Protein AF-A0A2V8NK88-F1 (afdb_monomer)

Mean predicted aligned error: 21.0 Å

pLDDT: mean 70.78, std 22.94, range [27.58, 98.75]

Secondary structure (DSSP, 8-state):
--------------------------------------TTTHHHHHHHHHHHHHHHHHHHHHHHHHHHHHHHHHHHHHHHTTS----------S-------------SEEEEE-TTS-EEEEEEE-TTS-EEEEEE-TTS-EEEEEEEETTEEEEEEE-TTS-EEEEEE--EEE-TTT-TT--EEE--TT-EEEE-TTS-EEEEE-

Solvent-accessible surface area (backbone atoms only — not comparable to full-atom values): 13061 Å² total; per-residue (Å²): 132,88,77,89,75,89,79,90,86,87,78,90,88,79,92,84,82,85,90,88,86,80,81,89,84,86,84,89,79,92,78,82,81,78,81,73,82,73,94,69,67,68,59,64,52,49,50,51,48,49,52,49,47,52,50,48,49,57,49,48,53,53,53,53,49,52,50,52,50,50,54,50,50,53,52,52,51,57,50,64,72,67,51,81,88,80,75,86,70,96,79,77,97,70,82,79,73,80,75,84,88,76,82,85,84,86,70,65,60,49,75,42,64,46,100,86,73,44,62,38,32,37,41,39,56,52,97,88,72,29,38,37,40,38,33,33,44,100,88,59,49,58,39,36,35,44,35,37,44,99,74,38,42,27,41,39,34,33,45,98,90,60,50,60,36,38,36,38,19,25,48,80,43,61,39,75,90,81,41,97,80,51,52,78,43,69,45,53,64,71,11,42,39,35,31,44,96,89,58,49,78,69,48,74,50,105

Structure (mmCIF, N/CA/C/O backbone):
data_AF-A0A2V8NK88-F1
#
_entry.id   AF-A0A2V8NK88-F1
#
loop_
_atom_site.group_PDB
_atom_site.id
_atom_site.type_symbol
_atom_site.label_atom_id
_atom_site.label_alt_id
_atom_site.label_comp_id
_atom_site.label_asym_id
_atom_site.label_entity_id
_atom_site.label_seq_id
_atom_site.pdbx_PDB_ins_code
_atom_site.Cartn_x
_atom_site.Cartn_y
_atom_site.Cartn_z
_atom_site.occupancy
_atom_site.B_iso_or_equiv
_atom_site.auth_seq_id
_atom_site.auth_comp_id
_atom_site.auth_asym_id
_atom_site.auth_atom_id
_atom_site.pdbx_PDB_model_num
ATOM 1 N N . MET A 1 1 ? -7.159 -49.875 102.894 1.00 39.28 1 MET A N 1
ATOM 2 C CA . MET A 1 1 ? -6.523 -48.666 103.459 1.00 39.28 1 MET A CA 1
ATOM 3 C C . MET A 1 1 ? -7.502 -47.532 103.230 1.00 39.28 1 MET A C 1
ATOM 5 O O . MET A 1 1 ? -7.999 -47.417 102.122 1.00 39.28 1 MET A O 1
ATOM 9 N N . LEU A 1 2 ? -8.087 -46.992 104.297 1.00 34.84 2 LEU A N 1
ATOM 10 C CA . LEU A 1 2 ? -7.490 -45.957 105.155 1.00 34.84 2 LEU A CA 1
ATOM 11 C C . LEU A 1 2 ? -7.338 -44.645 104.378 1.00 34.84 2 LEU A C 1
ATOM 13 O O . LEU A 1 2 ? -6.673 -44.652 103.353 1.00 34.84 2 LEU A O 1
ATOM 17 N N . PHE A 1 3 ? -7.802 -43.485 104.824 1.00 27.58 3 PHE A N 1
ATOM 18 C CA . PHE A 1 3 ? -8.657 -42.990 105.923 1.00 27.58 3 PHE A CA 1
ATOM 19 C C . PHE A 1 3 ? -8.349 -41.464 105.934 1.00 27.58 3 PHE A C 1
ATOM 21 O O . PHE A 1 3 ? -7.395 -41.047 105.279 1.00 27.58 3 PHE A O 1
ATOM 28 N N . HIS A 1 4 ? -9.038 -40.675 106.767 1.00 32.94 4 HIS A N 1
ATOM 29 C CA . HIS A 1 4 ? -8.641 -39.302 107.156 1.00 32.94 4 HIS A CA 1
ATOM 30 C C . HIS A 1 4 ? -8.702 -38.207 106.063 1.00 32.94 4 HIS A C 1
ATOM 32 O O . HIS A 1 4 ? -8.427 -38.437 104.895 1.00 32.94 4 HIS A O 1
ATOM 38 N N . SER A 1 5 ? -9.009 -36.949 106.388 1.00 31.44 5 SER A N 1
ATOM 39 C CA . SER A 1 5 ? -9.730 -36.386 107.545 1.00 31.44 5 SER A CA 1
ATOM 40 C C . SER A 1 5 ? -10.082 -34.928 107.223 1.00 31.44 5 SER A C 1
ATOM 42 O O . SER A 1 5 ? -9.298 -34.254 106.567 1.00 31.44 5 SER A O 1
ATOM 44 N N . PHE A 1 6 ? -11.228 -34.453 107.723 1.00 31.98 6 PHE A N 1
ATOM 45 C CA . PHE A 1 6 ? -11.354 -33.312 108.654 1.00 31.98 6 PHE A CA 1
ATOM 46 C C . PHE A 1 6 ? -10.211 -32.251 108.682 1.00 31.98 6 PHE A C 1
ATOM 48 O O . PHE A 1 6 ? -9.040 -32.600 108.756 1.00 31.98 6 PHE A O 1
ATOM 55 N N . SER A 1 7 ? -10.465 -30.939 108.825 1.00 37.72 7 SER A N 1
ATOM 56 C CA . SER A 1 7 ? -11.510 -30.350 109.683 1.00 37.72 7 SER A CA 1
ATOM 57 C C . SER A 1 7 ? -11.566 -28.806 109.646 1.00 37.72 7 SER A C 1
ATOM 59 O O . SER A 1 7 ? -10.522 -28.198 109.454 1.00 37.72 7 SER A O 1
ATOM 61 N N . ASN A 1 8 ? -12.719 -28.238 110.063 1.00 33.66 8 ASN A N 1
ATOM 62 C CA . ASN A 1 8 ? -12.893 -27.037 110.934 1.00 33.66 8 ASN A CA 1
ATOM 63 C C . ASN A 1 8 ? -12.333 -25.655 110.476 1.00 33.66 8 ASN A C 1
ATOM 65 O O . ASN A 1 8 ? -11.495 -25.586 109.593 1.00 33.66 8 ASN A O 1
ATOM 69 N N . PHE A 1 9 ? -12.713 -24.476 111.012 1.00 32.78 9 PHE A N 1
ATOM 70 C CA . PHE A 1 9 ? -13.733 -23.982 111.983 1.00 32.78 9 PHE A CA 1
ATOM 71 C C . PHE A 1 9 ? -13.977 -22.470 111.683 1.00 32.78 9 PHE A C 1
ATOM 73 O O . PHE A 1 9 ? -13.236 -21.910 110.882 1.00 32.78 9 PHE A O 1
ATOM 80 N N . ALA A 1 10 ? -14.913 -21.697 112.255 1.00 33.31 10 ALA A N 1
ATOM 81 C CA . ALA A 1 10 ? -15.998 -21.871 113.247 1.00 33.31 10 ALA A CA 1
ATOM 82 C C . ALA A 1 10 ? -17.230 -21.055 112.726 1.00 33.31 10 ALA A C 1
ATOM 84 O O . ALA A 1 10 ? -17.306 -20.858 111.517 1.00 33.31 10 ALA A O 1
ATOM 85 N N . ALA A 1 11 ? -18.234 -20.531 113.447 1.00 32.09 11 ALA A N 1
ATOM 86 C CA . ALA A 1 11 ? -18.691 -20.483 114.851 1.00 32.09 11 ALA A CA 1
ATOM 87 C C . ALA A 1 11 ? -20.254 -20.479 114.796 1.00 32.09 11 ALA A C 1
ATOM 89 O O . ALA A 1 11 ? -20.803 -19.966 113.825 1.00 32.09 11 ALA A O 1
ATOM 90 N N . VAL A 1 12 ? -21.044 -21.154 115.653 1.00 33.78 12 VAL A N 1
ATOM 91 C CA . VAL A 1 12 ? -21.283 -20.908 117.103 1.00 33.78 12 VAL A CA 1
ATOM 92 C C . VAL A 1 12 ? -21.798 -19.465 117.311 1.00 33.78 12 VAL A C 1
ATOM 94 O O . VAL A 1 12 ? -21.110 -18.538 116.908 1.00 33.78 12 VAL A O 1
ATOM 97 N N . SER A 1 13 ? -22.983 -19.149 117.860 1.00 36.03 13 SER A N 1
ATOM 98 C CA . SER A 1 13 ? -23.872 -19.788 118.866 1.00 36.03 13 SER A CA 1
ATOM 99 C C . SER A 1 13 ? -25.332 -19.242 118.714 1.00 36.03 13 SER A C 1
ATOM 101 O O . SER A 1 13 ? -25.500 -18.305 117.940 1.00 36.03 13 SER A O 1
ATOM 103 N N . GLN A 1 14 ? -26.434 -19.663 119.372 1.00 37.16 14 GLN A N 1
ATOM 104 C CA . GLN A 1 14 ? -26.766 -20.728 120.353 1.00 37.16 14 GLN A CA 1
ATOM 105 C C . GLN A 1 14 ? -28.322 -20.931 120.430 1.00 37.16 14 GLN A C 1
ATOM 107 O O . GLN A 1 14 ? -29.052 -20.069 119.961 1.00 37.16 14 GLN A O 1
ATOM 112 N N . GLU A 1 15 ? -28.793 -22.055 121.006 1.00 35.84 15 GLU A N 1
ATOM 113 C CA . GLU A 1 15 ? -29.835 -22.240 122.073 1.00 35.84 15 GLU A CA 1
ATOM 114 C C . GLU A 1 15 ? -31.083 -21.328 122.270 1.00 35.84 15 GLU A C 1
ATOM 116 O O . GLU A 1 15 ? -31.084 -20.168 121.895 1.00 35.84 15 GLU A O 1
ATOM 121 N N . HIS A 1 16 ? -32.181 -21.710 122.962 1.00 32.41 16 HIS A N 1
ATOM 122 C CA . HIS A 1 16 ? -32.743 -22.955 123.563 1.00 32.41 16 HIS A CA 1
ATOM 123 C C . HIS A 1 16 ? -34.274 -22.671 123.685 1.00 32.41 16 HIS A C 1
ATOM 125 O O . HIS A 1 16 ? -34.637 -21.605 124.166 1.00 32.41 16 HIS A O 1
ATOM 131 N N . GLY A 1 17 ? -35.228 -23.479 123.205 1.00 28.47 17 GLY A N 1
ATOM 132 C CA . GLY A 1 17 ? -35.769 -24.650 123.912 1.00 28.47 17 GLY A CA 1
ATOM 133 C C . GLY A 1 17 ? -37.288 -24.527 124.204 1.00 28.47 17 GLY A C 1
ATOM 134 O O . GLY A 1 17 ? -37.874 -23.474 123.988 1.00 28.47 17 GLY A O 1
ATOM 135 N N . ILE A 1 18 ? -37.894 -25.603 124.736 1.00 32.88 18 ILE A N 1
ATOM 136 C CA . ILE A 1 18 ? -39.293 -25.722 125.240 1.00 32.88 18 ILE A CA 1
ATOM 137 C C . ILE A 1 18 ? -40.400 -25.608 124.154 1.00 32.88 18 ILE A C 1
ATOM 139 O O . ILE A 1 18 ? -40.834 -24.524 123.795 1.00 32.88 18 ILE A O 1
ATOM 143 N N . ASN A 1 19 ? -40.861 -26.684 123.502 1.00 31.25 19 ASN A N 1
ATOM 144 C CA . ASN A 1 19 ? -41.693 -27.800 124.005 1.00 31.25 19 ASN A CA 1
ATOM 145 C C . ASN A 1 19 ? -43.065 -27.394 124.597 1.00 31.25 19 ASN A C 1
ATOM 147 O O . ASN A 1 19 ? -43.125 -26.990 125.758 1.00 31.25 19 ASN A O 1
ATOM 151 N N . LYS A 1 20 ? -44.159 -27.655 123.857 1.00 37.28 20 LYS A N 1
ATOM 152 C CA . LYS A 1 20 ? -45.280 -28.525 124.297 1.00 37.28 20 LYS A CA 1
ATOM 153 C C . LYS A 1 20 ? -46.342 -28.695 123.207 1.00 37.28 20 LYS A C 1
ATOM 155 O O . LYS A 1 20 ? -47.052 -27.760 122.863 1.00 37.28 20 LYS A O 1
ATOM 160 N N . ASN A 1 21 ? -46.472 -29.927 122.724 1.00 33.22 21 ASN A N 1
ATOM 161 C CA . ASN A 1 21 ? -47.568 -30.390 121.877 1.00 33.22 21 ASN A CA 1
ATOM 162 C C . ASN A 1 21 ? -48.448 -31.352 122.700 1.00 33.22 21 ASN A C 1
ATOM 164 O O . ASN A 1 21 ? -47.884 -32.223 123.369 1.00 33.22 21 ASN A O 1
ATOM 168 N N . PRO A 1 22 ? -49.785 -31.240 122.657 1.00 47.31 22 PRO A N 1
ATOM 169 C CA . PRO A 1 22 ? -50.666 -32.341 123.019 1.00 47.31 22 PRO A CA 1
ATOM 170 C C . PRO A 1 22 ? -51.588 -32.755 121.856 1.00 47.31 22 PRO A C 1
ATOM 172 O O . PRO A 1 22 ? -52.463 -32.003 121.443 1.00 47.31 22 PRO A O 1
ATOM 175 N N . ASN A 1 23 ? -51.381 -33.989 121.386 1.00 33.78 23 ASN A N 1
ATOM 176 C CA . ASN A 1 23 ? -52.362 -34.981 120.910 1.00 33.78 23 ASN A CA 1
ATOM 177 C C . ASN A 1 23 ? -53.729 -34.465 120.392 1.00 33.78 23 ASN A C 1
ATOM 179 O O . ASN A 1 23 ? -54.552 -33.981 121.160 1.00 33.78 23 ASN A O 1
ATOM 183 N N . ILE A 1 24 ? -53.995 -34.569 119.082 1.00 36.06 24 ILE A N 1
ATOM 184 C CA . ILE A 1 24 ? -54.658 -35.730 118.429 1.00 36.06 24 ILE A CA 1
ATOM 185 C C . ILE A 1 24 ? -56.117 -35.931 118.879 1.00 36.06 24 ILE A C 1
ATOM 187 O O . ILE A 1 24 ? -56.323 -36.445 119.976 1.00 36.06 24 ILE A O 1
ATOM 191 N N . LEU A 1 25 ? -57.089 -35.706 117.969 1.00 29.66 25 LEU A N 1
ATOM 192 C CA . LEU A 1 25 ? -58.161 -36.684 117.688 1.00 29.66 25 LEU A CA 1
ATOM 193 C C . LEU A 1 25 ? -58.938 -36.447 116.356 1.00 29.66 25 LEU A C 1
ATOM 195 O O . LEU A 1 25 ? -59.488 -35.374 116.152 1.00 29.66 25 LEU A O 1
ATOM 199 N N . LEU A 1 26 ? -59.018 -37.511 115.538 1.00 35.44 26 LEU A N 1
ATOM 200 C CA . LEU A 1 26 ? -59.989 -37.882 114.472 1.00 35.44 26 LEU A CA 1
ATOM 201 C C . LEU A 1 26 ? -60.215 -37.044 113.167 1.00 35.44 26 LEU A C 1
ATOM 203 O O . LEU A 1 26 ? -60.834 -35.988 113.159 1.00 35.44 26 LEU A O 1
ATOM 207 N N . ASP A 1 27 ? -59.814 -37.677 112.051 1.00 30.92 27 ASP A N 1
ATOM 208 C CA . ASP A 1 27 ? -60.565 -38.017 110.814 1.00 30.92 27 ASP A CA 1
ATOM 209 C C . ASP A 1 27 ? -61.173 -36.968 109.835 1.00 30.92 27 ASP A C 1
ATOM 211 O O . ASP A 1 27 ? -62.298 -36.519 110.001 1.00 30.92 27 ASP A O 1
ATOM 215 N N . ALA A 1 28 ? -60.454 -36.779 108.707 1.00 35.34 28 ALA A N 1
ATOM 216 C CA . ALA A 1 28 ? -60.869 -36.829 107.274 1.00 35.34 28 ALA A CA 1
ATOM 217 C C . ALA A 1 28 ? -62.088 -36.030 106.700 1.00 35.34 28 ALA A C 1
ATOM 219 O O . ALA A 1 28 ? -63.075 -35.800 107.387 1.00 35.34 28 ALA A O 1
ATOM 220 N N . PRO A 1 29 ? -62.148 -35.754 105.368 1.00 45.50 29 PRO A N 1
ATOM 221 C CA . PRO A 1 29 ? -61.089 -35.605 104.360 1.00 45.50 29 PRO A CA 1
ATOM 222 C C . PRO A 1 29 ? -61.106 -34.228 103.637 1.00 45.50 29 PRO A C 1
ATOM 224 O O . PRO A 1 29 ? -62.030 -33.431 103.750 1.00 45.50 29 PRO A O 1
ATOM 227 N N . THR A 1 30 ? -60.064 -33.995 102.835 1.00 46.28 30 THR A N 1
ATOM 228 C CA . THR A 1 30 ? -59.846 -32.936 101.827 1.00 46.28 30 THR A CA 1
ATOM 229 C C . THR A 1 30 ? -61.039 -32.056 101.406 1.00 46.28 30 THR A C 1
ATOM 231 O O . THR A 1 30 ? -61.888 -32.477 100.621 1.00 46.28 30 THR A O 1
ATOM 234 N N . ALA A 1 31 ? -60.965 -30.764 101.740 1.00 34.62 31 ALA A N 1
ATOM 235 C CA . ALA A 1 31 ? -61.649 -29.688 101.021 1.00 34.62 31 ALA A CA 1
ATOM 236 C C . ALA A 1 31 ? -60.608 -28.685 100.493 1.00 34.62 31 ALA A C 1
ATOM 238 O O . ALA A 1 31 ? -60.157 -27.799 101.218 1.00 34.62 31 ALA A O 1
ATOM 239 N N . ILE A 1 32 ? -60.207 -28.826 99.225 1.00 43.22 32 ILE A N 1
ATOM 240 C CA . ILE A 1 32 ? -59.440 -27.779 98.536 1.00 43.22 32 ILE A CA 1
ATOM 241 C C . ILE A 1 32 ? -60.411 -26.626 98.284 1.00 43.22 32 ILE A C 1
ATOM 243 O O . ILE A 1 32 ? -61.323 -26.761 97.467 1.00 43.22 32 ILE A O 1
ATOM 247 N N . GLN A 1 33 ? -60.228 -25.496 98.972 1.00 35.69 33 GLN A N 1
ATOM 248 C CA . GLN A 1 33 ? -60.934 -24.275 98.600 1.00 35.69 33 GLN A CA 1
ATOM 249 C C . GLN A 1 33 ? -60.400 -23.796 97.250 1.00 35.69 33 GLN A C 1
ATOM 251 O O . GLN A 1 33 ? -59.314 -23.229 97.149 1.00 35.69 33 GLN A O 1
ATOM 256 N N . VAL A 1 34 ? -61.182 -24.047 96.201 1.00 41.44 34 VAL A N 1
ATOM 257 C CA . VAL A 1 34 ? -61.021 -23.370 94.918 1.00 41.44 34 VAL A CA 1
ATOM 258 C C . VAL A 1 34 ? -61.502 -21.940 95.120 1.00 41.44 34 VAL A C 1
ATOM 260 O O . VAL A 1 34 ? -62.697 -21.657 95.041 1.00 41.44 34 VAL A O 1
ATOM 263 N N . GLU A 1 35 ? -60.571 -21.037 95.405 1.00 42.66 35 GLU A N 1
ATOM 264 C CA . GLU A 1 35 ? -60.845 -19.610 95.330 1.00 42.66 35 GLU A CA 1
ATOM 265 C C . GLU A 1 35 ? -61.086 -19.263 93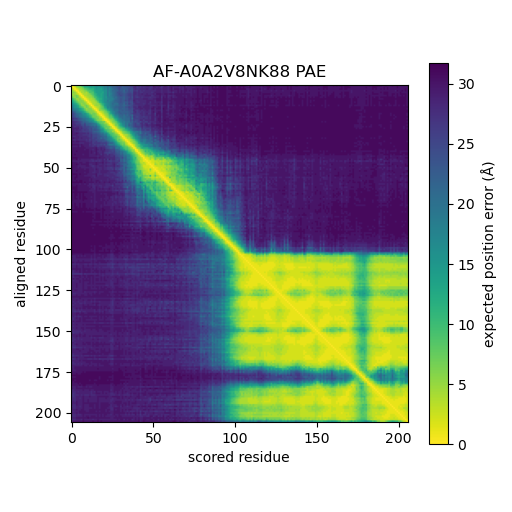.854 1.00 42.66 35 GLU A C 1
ATOM 267 O O . GLU A 1 35 ? -60.185 -19.345 93.020 1.00 42.66 35 GLU A O 1
ATOM 272 N N . ILE A 1 36 ? -62.343 -18.973 93.509 1.00 46.31 36 ILE A N 1
ATOM 273 C CA . ILE A 1 36 ? -62.746 -18.572 92.158 1.00 46.31 36 ILE A CA 1
ATOM 274 C C . ILE A 1 36 ? -62.595 -17.046 92.076 1.00 46.31 36 ILE A C 1
ATOM 276 O O . ILE A 1 36 ? -63.487 -16.340 92.563 1.00 46.31 36 ILE A O 1
ATOM 280 N N . PRO A 1 37 ? -61.524 -16.500 91.460 1.00 44.72 37 PRO A N 1
ATOM 281 C CA . PRO A 1 37 ? -61.438 -15.067 91.220 1.00 44.72 37 PRO A CA 1
ATOM 282 C C . PRO A 1 37 ? -62.596 -14.634 90.320 1.00 44.72 37 PRO A C 1
ATOM 284 O O . PRO A 1 37 ? -62.868 -15.222 89.266 1.00 44.72 37 PRO A O 1
ATOM 287 N N . GLN A 1 38 ? -63.323 -13.615 90.774 1.00 46.94 38 GLN A N 1
ATOM 288 C CA . GLN A 1 38 ? -64.574 -13.205 90.157 1.00 46.94 38 GLN A CA 1
ATOM 289 C C . GLN A 1 38 ? -64.356 -12.610 88.761 1.00 46.94 38 GLN A C 1
ATOM 291 O O . GLN A 1 38 ? -63.620 -11.651 88.548 1.00 46.94 38 GLN A O 1
ATOM 296 N N . ARG A 1 39 ? -65.092 -13.194 87.819 1.00 52.41 39 ARG A N 1
ATOM 297 C CA . ARG A 1 39 ? -65.475 -12.704 86.490 1.00 52.41 39 ARG A CA 1
ATOM 298 C C . ARG A 1 39 ? -65.585 -11.164 86.402 1.00 52.41 39 ARG A C 1
ATOM 300 O O . ARG A 1 39 ? -66.668 -10.619 86.588 1.00 52.41 39 ARG A O 1
ATOM 307 N N . GLY A 1 40 ? -64.494 -10.483 86.039 1.00 51.28 40 GLY A N 1
ATOM 308 C CA . GLY A 1 40 ? -64.489 -9.023 85.832 1.00 51.28 40 GLY A CA 1
ATOM 309 C C . GLY A 1 40 ? -63.291 -8.455 85.056 1.00 51.28 40 GLY A C 1
ATOM 310 O O . GLY A 1 40 ? -63.452 -7.511 84.292 1.00 51.28 40 GLY A O 1
ATOM 311 N N . GLU A 1 41 ? -62.107 -9.057 85.175 1.00 52.50 41 GLU A N 1
ATOM 312 C CA . GLU A 1 41 ? -60.844 -8.428 84.740 1.00 52.50 41 GLU A CA 1
ATOM 313 C C . GLU A 1 41 ? -60.489 -8.608 83.246 1.00 52.50 41 GLU A C 1
ATOM 315 O O . GLU A 1 41 ? -59.689 -7.863 82.689 1.00 52.50 41 GLU A O 1
ATOM 320 N N . LYS A 1 42 ? -61.109 -9.569 82.545 1.00 51.81 42 LYS A N 1
ATOM 321 C CA . LYS A 1 42 ? -60.748 -9.878 81.145 1.00 51.81 42 LYS A CA 1
ATOM 322 C C . LYS A 1 42 ? -61.178 -8.829 80.115 1.00 51.81 42 LYS A C 1
ATOM 324 O O . LYS A 1 42 ? -60.626 -8.836 79.021 1.00 51.81 42 LYS A O 1
ATOM 329 N N . MET A 1 43 ? -62.155 -7.971 80.415 1.00 43.09 43 MET A N 1
ATOM 330 C CA . MET A 1 43 ? -62.674 -7.003 79.436 1.00 43.09 43 MET A CA 1
ATOM 331 C C . MET A 1 43 ? -61.700 -5.833 79.243 1.00 43.09 43 MET A C 1
ATOM 333 O O . MET A 1 43 ? -61.323 -5.514 78.119 1.00 43.09 43 MET A O 1
ATOM 337 N N . THR A 1 44 ? -61.224 -5.257 80.348 1.00 63.75 44 THR A N 1
ATOM 338 C CA . THR A 1 44 ? -60.275 -4.136 80.356 1.00 63.75 44 THR A CA 1
ATOM 339 C C . THR A 1 44 ? -58.895 -4.542 79.849 1.00 63.75 44 THR A C 1
ATOM 341 O O . THR A 1 44 ? -58.254 -3.755 79.156 1.00 63.75 44 THR A O 1
ATOM 344 N N . ASP A 1 45 ? -58.443 -5.768 80.132 1.00 68.25 45 ASP A N 1
ATOM 345 C CA . ASP A 1 45 ? -57.165 -6.255 79.608 1.00 68.25 45 ASP A CA 1
ATOM 346 C C . ASP A 1 45 ? -57.253 -6.631 78.116 1.00 68.25 45 ASP A C 1
ATOM 348 O O . ASP A 1 45 ? -56.335 -6.318 77.364 1.00 68.25 45 ASP A O 1
ATOM 352 N N . LEU A 1 46 ? -58.381 -7.170 77.619 1.00 66.00 46 LEU A N 1
ATOM 353 C CA . LEU A 1 46 ? -58.576 -7.317 76.165 1.00 66.00 46 LEU A CA 1
ATOM 354 C C . LEU A 1 46 ? -58.672 -5.969 75.444 1.00 66.00 46 LEU A C 1
ATOM 356 O O . LEU A 1 46 ? -58.163 -5.862 74.332 1.00 66.00 46 LEU A O 1
ATOM 360 N N . GLU A 1 47 ? -59.292 -4.948 76.037 1.00 71.25 47 GLU A N 1
ATOM 361 C CA . GLU A 1 47 ? -59.314 -3.591 75.473 1.00 71.25 47 GLU A CA 1
ATOM 362 C C . GLU A 1 47 ? -57.929 -2.927 75.522 1.00 71.25 47 GLU A C 1
ATOM 364 O O . GLU A 1 47 ? -57.505 -2.291 74.560 1.00 71.25 47 GLU A O 1
ATOM 369 N N . SER A 1 48 ? -57.168 -3.126 76.600 1.00 66.56 48 SER A N 1
ATOM 370 C CA . SER A 1 48 ? -55.760 -2.721 76.701 1.00 66.56 48 SER A CA 1
ATOM 371 C C . SER A 1 48 ? -54.906 -3.401 75.624 1.00 66.56 48 SER A C 1
ATOM 373 O O . SER A 1 48 ? -54.144 -2.738 74.917 1.00 66.56 48 SER A O 1
ATOM 375 N N . LEU A 1 49 ? -55.072 -4.713 75.435 1.00 70.75 49 LEU A N 1
ATOM 376 C CA . LEU A 1 49 ? -54.363 -5.498 74.427 1.00 70.75 49 LEU A CA 1
ATOM 377 C C . LEU A 1 49 ? -54.814 -5.167 73.001 1.00 70.75 49 LEU A C 1
ATOM 379 O O . LEU A 1 49 ? -53.960 -5.090 72.124 1.00 70.75 49 LEU A O 1
ATOM 383 N N . SER A 1 50 ? -56.101 -4.916 72.745 1.00 69.56 50 SER A N 1
ATOM 384 C CA . SER A 1 50 ? -56.594 -4.535 71.414 1.00 69.56 50 SER A CA 1
ATOM 385 C C . SER A 1 50 ? -56.145 -3.126 71.032 1.00 69.56 50 SER A C 1
ATOM 387 O O . SER A 1 50 ? -55.683 -2.924 69.910 1.00 69.56 50 SER A O 1
ATOM 389 N N . ASN A 1 51 ? -56.151 -2.181 71.976 1.00 72.38 51 ASN A N 1
ATOM 390 C CA . ASN A 1 51 ? -55.605 -0.843 71.769 1.00 72.38 51 ASN A CA 1
ATOM 391 C C . ASN A 1 51 ? -54.082 -0.888 71.567 1.00 72.38 51 ASN A C 1
ATOM 393 O O . ASN A 1 51 ? -53.574 -0.264 70.636 1.00 72.38 51 ASN A O 1
ATOM 397 N N . ARG A 1 52 ? -53.344 -1.694 72.347 1.00 71.94 52 ARG A N 1
ATOM 398 C CA . ARG A 1 52 ? -51.902 -1.923 72.132 1.00 71.94 52 ARG A CA 1
ATOM 399 C C . ARG A 1 52 ? -51.610 -2.613 70.801 1.00 71.94 52 ARG A C 1
ATOM 401 O O . ARG A 1 52 ? -50.649 -2.235 70.141 1.00 71.94 52 ARG A O 1
ATOM 408 N N . LEU A 1 53 ? -52.423 -3.579 70.371 1.00 65.56 53 LEU A N 1
ATOM 409 C CA . LEU A 1 53 ? -52.296 -4.215 69.057 1.00 65.56 53 LEU A CA 1
ATOM 410 C C . LEU A 1 53 ? -52.583 -3.219 67.930 1.00 65.56 53 LEU A C 1
ATOM 412 O O . LEU A 1 53 ? -51.800 -3.155 66.989 1.00 65.56 53 LEU A O 1
ATOM 416 N N . ALA A 1 54 ? -53.617 -2.383 68.053 1.00 72.00 54 ALA A 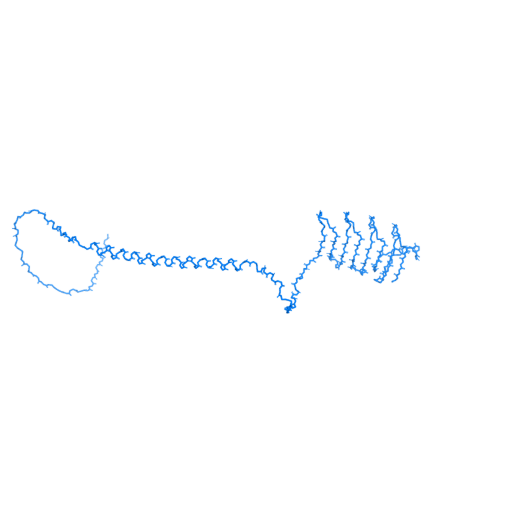N 1
ATOM 417 C CA . ALA A 1 54 ? -53.916 -1.324 67.093 1.00 72.00 54 ALA A CA 1
ATOM 418 C C . ALA A 1 54 ? -52.801 -0.260 67.033 1.00 72.00 54 ALA A C 1
ATOM 420 O O . ALA A 1 54 ? -52.436 0.199 65.949 1.00 72.00 54 ALA A O 1
ATOM 421 N N . GLU A 1 55 ? -52.196 0.109 68.168 1.00 69.62 55 GLU A N 1
ATOM 422 C CA . GLU A 1 55 ? -51.017 0.983 68.197 1.00 69.62 55 GLU A CA 1
ATOM 423 C C . GLU A 1 55 ? -49.776 0.319 67.585 1.00 69.62 55 GLU A C 1
ATOM 425 O O . GLU A 1 55 ? -49.059 0.960 66.807 1.00 69.62 55 GLU A O 1
ATOM 430 N N . ILE A 1 56 ? -49.532 -0.963 67.881 1.00 66.75 56 ILE A N 1
ATOM 431 C CA . ILE A 1 56 ? -48.435 -1.749 67.304 1.00 66.75 56 ILE A CA 1
ATOM 432 C C . ILE A 1 56 ? -48.623 -1.891 65.794 1.00 66.75 56 ILE A C 1
ATOM 434 O O . ILE A 1 56 ? -47.673 -1.642 65.060 1.00 66.75 56 ILE A O 1
ATOM 438 N N . GLU A 1 57 ? -49.823 -2.201 65.304 1.00 65.38 57 GLU A N 1
ATOM 439 C CA . GLU A 1 57 ? -50.136 -2.301 63.876 1.00 65.38 57 GLU A CA 1
ATOM 440 C C . GLU A 1 57 ? -49.957 -0.946 63.175 1.00 65.38 57 GLU A C 1
ATOM 442 O O . GLU A 1 57 ? -49.322 -0.857 62.121 1.00 65.38 57 GLU A O 1
ATOM 447 N N . LYS A 1 58 ? -50.410 0.149 63.798 1.00 65.12 58 LYS A N 1
ATOM 448 C CA . LYS A 1 58 ? -50.245 1.518 63.284 1.00 65.12 58 LYS A CA 1
ATOM 449 C C . LYS A 1 58 ? -48.773 1.958 63.261 1.00 65.12 58 LYS A C 1
ATOM 451 O O . LYS A 1 58 ? -48.357 2.624 62.307 1.00 65.12 58 LYS A O 1
ATOM 456 N N . ARG A 1 59 ? -47.955 1.549 64.244 1.00 67.44 59 ARG A N 1
ATOM 457 C CA . ARG A 1 59 ? -46.483 1.699 64.216 1.00 67.44 59 ARG A CA 1
ATOM 458 C C . ARG A 1 59 ? -45.845 0.819 63.143 1.00 67.44 59 ARG A C 1
ATOM 460 O O . ARG A 1 59 ? -45.034 1.319 62.369 1.00 67.44 59 ARG A O 1
ATOM 467 N N . GLN A 1 60 ? -46.224 -0.454 63.069 1.00 61.00 60 GLN A N 1
ATOM 468 C CA . GLN A 1 60 ? -45.647 -1.451 62.168 1.00 61.00 60 GLN A CA 1
ATOM 469 C C . GLN A 1 60 ? -45.953 -1.124 60.704 1.00 61.00 60 GLN A C 1
ATOM 471 O O . GLN A 1 60 ? -45.080 -1.272 59.853 1.00 61.00 60 GLN A O 1
ATOM 476 N N . ARG A 1 61 ? -47.147 -0.602 60.399 1.00 65.75 61 ARG A N 1
ATOM 477 C CA . ARG A 1 61 ? -47.480 -0.085 59.067 1.00 65.75 61 ARG A CA 1
ATOM 478 C C . ARG A 1 61 ? -46.591 1.102 58.708 1.00 65.75 61 ARG A C 1
ATOM 480 O O . ARG A 1 61 ? -46.068 1.122 57.603 1.00 65.75 61 ARG A O 1
ATOM 487 N N . ARG A 1 62 ? -46.355 2.048 59.628 1.00 63.03 62 ARG A N 1
ATOM 488 C CA . ARG A 1 62 ? -45.463 3.203 59.395 1.00 63.03 62 ARG A CA 1
ATOM 489 C C . ARG A 1 62 ? -44.000 2.794 59.188 1.00 63.03 62 ARG A C 1
ATOM 491 O O . ARG A 1 62 ? -43.382 3.279 58.246 1.00 63.03 62 ARG A O 1
ATOM 498 N N . THR A 1 63 ? -43.454 1.890 60.004 1.00 63.03 63 THR A N 1
ATOM 499 C CA . THR A 1 63 ? -42.058 1.434 59.856 1.00 63.03 63 THR A CA 1
ATOM 500 C C . THR A 1 63 ? -41.860 0.538 58.634 1.00 63.03 63 THR A C 1
ATOM 502 O O . THR A 1 63 ? -40.877 0.720 57.920 1.00 63.03 63 THR A O 1
ATOM 505 N N . ARG A 1 64 ? -42.809 -0.359 58.319 1.00 59.38 64 ARG A N 1
ATOM 506 C CA . ARG A 1 64 ? -42.792 -1.134 57.064 1.00 59.38 64 ARG A CA 1
ATOM 507 C C . ARG A 1 64 ? -42.901 -0.234 55.833 1.00 59.38 64 ARG A C 1
ATOM 509 O O . ARG A 1 64 ? -42.183 -0.475 54.871 1.00 59.38 64 ARG A O 1
ATOM 516 N N . LEU A 1 65 ? -43.737 0.812 55.863 1.00 59.97 65 LEU A N 1
ATOM 517 C CA . LEU A 1 65 ? -43.835 1.766 54.751 1.00 59.97 65 LEU A CA 1
ATOM 518 C C . LEU A 1 65 ? -42.527 2.552 54.572 1.00 59.97 65 LEU A C 1
ATOM 520 O O . LEU A 1 65 ? -42.049 2.676 53.452 1.00 59.97 65 LEU A O 1
ATOM 524 N N . ALA A 1 66 ? -41.923 3.033 55.664 1.00 70.75 66 ALA A N 1
ATOM 525 C CA . ALA A 1 66 ? -40.653 3.759 55.619 1.00 70.75 66 ALA A CA 1
ATOM 526 C C . ALA A 1 66 ? -39.498 2.887 55.091 1.00 70.75 66 ALA A C 1
ATOM 528 O O . ALA A 1 66 ? -38.728 3.346 54.252 1.00 70.75 66 ALA A O 1
ATOM 529 N N . LEU A 1 67 ? -39.418 1.619 55.514 1.00 72.06 67 LEU A N 1
ATOM 530 C CA . LEU A 1 67 ? -38.455 0.651 54.976 1.00 72.06 67 LEU A CA 1
ATOM 531 C C . LEU A 1 67 ? -38.710 0.346 53.494 1.00 72.06 67 LEU A C 1
ATOM 533 O O . LEU A 1 67 ? -37.769 0.360 52.710 1.00 72.06 67 LEU A O 1
ATOM 537 N N . ALA A 1 68 ? -39.965 0.133 53.086 1.00 69.12 68 ALA A N 1
ATOM 538 C CA . ALA A 1 68 ? -40.308 -0.112 51.685 1.00 69.12 68 ALA A CA 1
ATOM 539 C C . ALA A 1 68 ? -39.971 1.089 50.782 1.00 69.12 68 ALA A C 1
ATOM 541 O O . ALA A 1 68 ? -39.399 0.903 49.711 1.00 69.12 68 ALA A O 1
ATOM 542 N N . ILE A 1 69 ? -40.263 2.316 51.232 1.00 71.12 69 ILE A N 1
ATOM 543 C CA . ILE A 1 69 ? -39.904 3.559 50.532 1.00 71.12 69 ILE A CA 1
ATOM 544 C C . ILE A 1 69 ? -38.380 3.734 50.486 1.00 71.12 69 ILE A C 1
ATOM 546 O O . ILE A 1 69 ? -37.851 4.092 49.438 1.00 71.12 69 ILE A O 1
ATOM 550 N N . GLY A 1 70 ? -37.664 3.433 51.575 1.00 71.56 70 GLY A N 1
ATOM 551 C CA . GLY A 1 70 ? -36.199 3.458 51.614 1.00 71.56 70 GLY A CA 1
ATOM 552 C C . GLY A 1 70 ? -35.570 2.482 50.616 1.00 71.56 70 GLY A C 1
ATOM 553 O O . GLY A 1 70 ? -34.730 2.883 49.813 1.00 71.56 70 GLY A O 1
ATOM 554 N N . CYS A 1 71 ? -36.029 1.228 50.592 1.00 69.81 71 CYS A N 1
ATOM 555 C CA . CYS A 1 71 ? -35.585 0.235 49.613 1.00 69.81 71 CYS A CA 1
ATOM 556 C C . CYS A 1 71 ? -35.908 0.664 48.172 1.00 69.81 71 CYS A C 1
ATOM 558 O O . CYS A 1 71 ? -35.030 0.590 47.314 1.00 69.81 71 CYS A O 1
ATOM 560 N N . LEU A 1 72 ? -37.120 1.176 47.914 1.00 66.38 72 LEU A N 1
ATOM 561 C CA . LEU A 1 72 ? -37.511 1.698 46.599 1.00 66.38 72 LEU A CA 1
ATOM 562 C C . LEU A 1 72 ? -36.623 2.870 46.156 1.00 66.38 72 LEU A C 1
ATOM 564 O O . LEU A 1 72 ? -36.155 2.877 45.017 1.00 66.38 72 LEU A O 1
ATOM 568 N N . ALA A 1 73 ? -36.330 3.817 47.050 1.00 64.50 73 ALA A N 1
ATOM 569 C CA . ALA A 1 73 ? -35.452 4.952 46.775 1.00 64.50 73 ALA A CA 1
ATOM 570 C C . ALA A 1 73 ? -34.006 4.514 46.480 1.00 64.50 73 ALA A C 1
ATOM 572 O O . ALA A 1 73 ? -33.388 5.046 45.560 1.00 64.50 73 ALA A O 1
ATOM 573 N N . ILE A 1 74 ? -33.489 3.506 47.192 1.00 67.31 74 ILE A N 1
ATOM 574 C CA . ILE A 1 74 ? -32.163 2.925 46.926 1.00 67.31 74 ILE A CA 1
ATOM 575 C C . ILE A 1 74 ? -32.143 2.222 45.560 1.00 67.31 74 ILE A C 1
ATOM 577 O O . ILE A 1 74 ? -31.213 2.440 44.784 1.00 67.31 74 ILE A O 1
ATOM 581 N N . THR A 1 75 ? -33.179 1.450 45.205 1.00 59.34 75 THR A N 1
ATOM 582 C CA . THR A 1 75 ? -33.263 0.830 43.868 1.00 59.34 75 THR A CA 1
ATOM 583 C C . THR A 1 75 ? -33.415 1.856 42.743 1.00 59.34 75 THR A C 1
ATOM 585 O O . THR A 1 75 ? -32.758 1.725 41.714 1.00 59.34 75 THR A O 1
ATOM 588 N N . ALA A 1 76 ? -34.212 2.913 42.939 1.00 58.69 76 ALA A N 1
ATOM 589 C CA . ALA A 1 76 ? -34.389 3.976 41.952 1.00 58.69 76 ALA A CA 1
ATOM 590 C C . ALA A 1 76 ? -33.104 4.802 41.768 1.00 58.69 76 ALA A C 1
ATOM 592 O O . ALA A 1 76 ? -32.701 5.065 40.637 1.00 58.69 76 ALA A O 1
ATOM 593 N N . GLY A 1 77 ? -32.417 5.145 42.865 1.00 59.69 77 GLY A N 1
ATOM 594 C CA . GLY A 1 77 ? -31.122 5.826 42.831 1.00 59.69 77 GLY A CA 1
ATOM 595 C C . GLY A 1 77 ? -30.027 4.980 42.175 1.00 59.69 77 GLY A C 1
ATOM 596 O O . GLY A 1 77 ? -29.295 5.486 41.330 1.00 59.69 77 GLY A O 1
ATOM 597 N N . GLY A 1 78 ? -29.955 3.682 42.490 1.00 59.22 78 GLY A N 1
ATOM 598 C CA . GLY A 1 78 ? -28.989 2.752 41.894 1.00 59.22 78 GLY A CA 1
ATOM 599 C C . GLY A 1 78 ? -29.216 2.475 40.402 1.00 59.22 78 GLY A C 1
ATOM 600 O O . GLY A 1 78 ? -28.249 2.285 39.663 1.00 59.22 78 GLY A O 1
ATOM 601 N N . LEU A 1 79 ? -30.470 2.501 39.936 1.00 54.47 79 LEU A N 1
ATOM 602 C CA . LEU A 1 79 ? -30.809 2.394 38.512 1.00 54.47 79 LEU A CA 1
ATOM 603 C C . LEU A 1 79 ? -30.578 3.716 37.761 1.00 54.47 79 LEU A C 1
ATOM 605 O O . LEU A 1 79 ? -30.021 3.696 36.666 1.00 54.47 79 LEU A O 1
ATOM 609 N N . MET A 1 80 ? -30.899 4.874 38.353 1.00 57.12 80 MET A N 1
ATOM 610 C CA . MET A 1 80 ? -30.567 6.180 37.758 1.00 57.12 80 MET A CA 1
ATOM 611 C C . MET A 1 80 ? -29.063 6.502 37.772 1.00 57.12 80 MET A C 1
ATOM 613 O O . MET A 1 80 ? -28.613 7.314 36.965 1.00 57.12 80 MET A O 1
ATOM 617 N N . ALA A 1 81 ? -28.274 5.863 38.641 1.00 53.25 81 ALA A N 1
ATOM 618 C CA . ALA A 1 81 ? -26.813 5.968 38.645 1.00 53.25 81 ALA A CA 1
ATOM 619 C C . ALA A 1 81 ? -26.129 5.155 37.527 1.00 53.25 81 ALA A C 1
ATOM 621 O O . ALA A 1 81 ? -24.973 5.428 37.214 1.00 53.25 81 ALA A O 1
ATOM 622 N N . GLN A 1 82 ? -26.823 4.178 36.931 1.00 55.50 82 GLN A N 1
ATOM 623 C CA . GLN A 1 82 ? -26.290 3.303 35.873 1.00 55.50 82 GLN A CA 1
ATOM 624 C C . GLN A 1 82 ? -26.993 3.466 34.518 1.00 55.50 82 GLN A C 1
ATOM 626 O O . GLN A 1 82 ? -26.598 2.836 33.539 1.00 55.50 82 GLN A O 1
ATOM 631 N N . ALA A 1 83 ? -28.004 4.332 34.425 1.00 45.38 83 ALA A N 1
ATOM 632 C CA . ALA A 1 83 ? -28.530 4.763 33.138 1.00 45.38 83 ALA A CA 1
ATOM 633 C C . ALA A 1 83 ? -27.453 5.586 32.396 1.00 45.38 83 ALA A C 1
ATOM 635 O O . ALA A 1 83 ? -26.986 6.589 32.951 1.00 45.38 83 ALA A O 1
ATOM 636 N N . PRO A 1 84 ? -27.054 5.220 31.160 1.00 47.69 84 PRO A N 1
ATOM 637 C CA . PRO A 1 84 ? -26.153 6.052 30.372 1.00 47.69 84 PRO A CA 1
ATOM 638 C C . PRO A 1 84 ? -26.819 7.411 30.146 1.00 47.69 84 PRO A C 1
ATOM 640 O O . PRO A 1 84 ? -27.926 7.490 29.610 1.00 47.69 84 PRO A O 1
ATOM 643 N N . ARG A 1 85 ? -26.159 8.491 30.580 1.00 52.62 85 ARG A N 1
ATOM 644 C CA . ARG A 1 85 ? -26.664 9.870 30.463 1.00 52.62 85 ARG A CA 1
ATOM 645 C C . ARG A 1 85 ? -26.509 10.412 29.038 1.00 52.62 85 ARG A C 1
ATOM 647 O O . ARG A 1 85 ? -25.915 11.463 28.832 1.00 52.62 85 ARG A O 1
ATOM 654 N N . ASN A 1 86 ? -27.100 9.718 28.073 1.00 49.84 86 ASN A N 1
ATOM 655 C CA . ASN A 1 86 ? -27.192 10.165 26.689 1.00 49.84 86 ASN A CA 1
ATOM 656 C C . ASN A 1 86 ? -28.520 10.909 26.500 1.00 49.84 86 ASN A C 1
ATOM 658 O O . ASN A 1 86 ? -29.450 10.417 25.864 1.00 49.84 86 ASN A O 1
ATOM 662 N N . TYR A 1 87 ? -28.606 12.095 27.104 1.00 53.06 87 TYR A N 1
ATOM 663 C CA . TYR A 1 87 ? -29.631 13.089 26.791 1.00 53.06 87 TYR A CA 1
ATOM 664 C C . TYR A 1 87 ? -28.983 14.206 25.972 1.00 53.06 87 TYR A C 1
ATOM 666 O O . TYR A 1 87 ? -28.716 15.292 26.489 1.00 53.06 87 TYR A O 1
ATOM 674 N N . ASP A 1 88 ? -28.723 13.925 24.695 1.00 47.16 88 ASP A N 1
ATOM 675 C CA . ASP A 1 88 ? -28.244 14.923 23.737 1.00 47.16 88 ASP A CA 1
ATOM 676 C C . ASP A 1 88 ? -29.368 15.924 23.424 1.00 47.16 88 ASP A C 1
ATOM 678 O O . ASP A 1 88 ? -30.124 15.780 22.463 1.00 47.16 88 ASP A O 1
ATOM 682 N N . LEU A 1 89 ? -29.502 16.946 24.273 1.00 53.69 89 LEU A N 1
ATOM 683 C CA . LEU A 1 89 ? -30.332 18.124 24.020 1.00 53.69 89 LEU A CA 1
ATOM 684 C C . LEU A 1 89 ? -29.528 19.115 23.156 1.00 53.69 89 LEU A C 1
ATOM 686 O O . LEU A 1 89 ? -28.549 19.686 23.642 1.00 53.69 89 LEU A O 1
ATOM 690 N N . PRO A 1 90 ? -29.902 19.359 21.886 1.00 50.94 90 PRO A N 1
ATOM 691 C CA . PRO A 1 90 ? -29.008 19.983 20.911 1.00 50.94 90 PRO A CA 1
ATOM 692 C C . PRO A 1 90 ? -29.063 21.523 20.932 1.00 50.94 90 PRO A C 1
ATOM 694 O O . PRO A 1 90 ? -29.294 22.141 19.896 1.00 50.94 90 PRO A O 1
ATOM 697 N N . LEU A 1 91 ? -28.876 22.169 22.094 1.00 56.06 91 LEU A N 1
ATOM 698 C CA . LEU A 1 91 ? -28.979 23.636 22.231 1.00 56.06 91 LEU A CA 1
ATOM 699 C C . LEU A 1 91 ? -27.976 24.284 23.217 1.00 56.06 91 LEU A C 1
ATOM 701 O O . LEU A 1 91 ? -28.391 25.062 24.067 1.00 56.06 91 LEU A O 1
ATOM 705 N N . THR A 1 92 ? -26.664 24.062 23.045 1.00 48.47 92 THR A N 1
ATOM 706 C CA . THR A 1 92 ? -25.622 25.050 23.430 1.00 48.47 92 THR A CA 1
ATOM 707 C C . THR A 1 92 ? -24.393 24.920 22.519 1.00 48.47 92 THR A C 1
ATOM 709 O O . THR A 1 92 ? -23.479 24.150 22.799 1.00 48.47 92 THR A O 1
ATOM 712 N N . HIS A 1 93 ? -24.335 25.692 21.428 1.00 57.47 93 HIS A N 1
ATOM 713 C CA . HIS A 1 93 ? -23.077 25.931 20.705 1.00 57.47 93 HIS A CA 1
ATOM 714 C C . HIS A 1 93 ? -22.350 27.116 21.357 1.00 57.47 93 HIS A C 1
ATOM 716 O O . HIS A 1 93 ? -22.620 28.271 21.037 1.00 57.47 93 HIS A O 1
ATOM 722 N N . GLY A 1 94 ? -21.444 26.833 22.292 1.00 54.19 94 GLY A N 1
ATOM 723 C CA . GLY A 1 94 ? -20.633 27.847 22.968 1.00 54.19 94 GLY A CA 1
ATOM 724 C C . GLY A 1 94 ? -19.973 27.276 24.217 1.00 54.19 94 GLY A C 1
ATOM 725 O O . GLY A 1 94 ? -20.648 26.635 25.013 1.00 54.19 94 GLY A O 1
ATOM 726 N N . LEU A 1 95 ? -18.667 27.518 24.378 1.00 53.97 95 LEU A N 1
ATOM 727 C CA . LEU A 1 95 ? -17.787 26.855 25.356 1.00 53.97 95 LEU A CA 1
ATOM 728 C C . LEU A 1 95 ? -17.565 25.360 25.057 1.00 53.97 95 LEU A C 1
ATOM 730 O O . LEU A 1 95 ? -17.955 24.485 25.826 1.00 53.97 95 LEU A O 1
ATOM 734 N N . GLN A 1 96 ? -16.875 25.069 23.950 1.00 51.62 96 GLN A N 1
ATOM 735 C CA . GLN A 1 96 ? -16.157 23.799 23.837 1.00 51.62 96 GLN A CA 1
ATOM 736 C C . GLN A 1 96 ? -15.033 23.794 24.889 1.00 51.62 96 GLN A C 1
ATOM 738 O O . GLN A 1 96 ? -14.151 24.653 24.799 1.00 51.62 96 GLN A O 1
ATOM 743 N N . PRO A 1 97 ? -14.999 22.861 25.858 1.00 55.38 97 PRO A N 1
ATOM 744 C CA . PRO A 1 97 ? -13.717 22.445 26.397 1.00 55.38 97 PRO A CA 1
ATOM 745 C C . PRO A 1 97 ? -12.938 21.826 25.235 1.00 55.38 97 PRO A C 1
ATOM 747 O O . PRO A 1 97 ? -13.436 20.921 24.561 1.00 55.38 97 PRO A O 1
ATOM 750 N N . GLU A 1 98 ? -11.746 22.356 24.976 1.00 56.34 9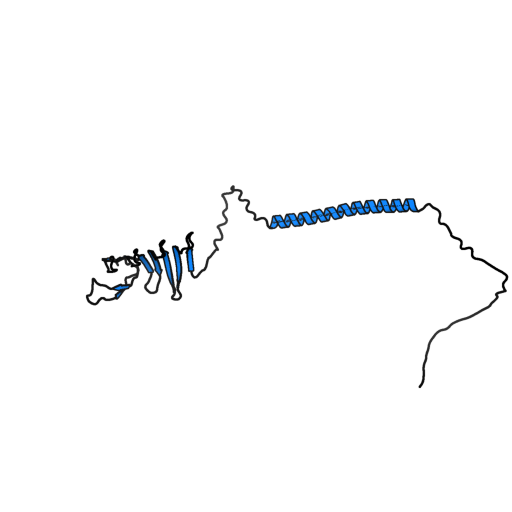8 GLU A N 1
ATOM 751 C CA . GLU A 1 98 ? -10.799 21.805 24.011 1.00 56.34 98 GLU A CA 1
ATOM 752 C C . GLU A 1 98 ? -10.651 20.304 24.286 1.00 56.34 98 GLU A C 1
ATOM 754 O O . GLU A 1 98 ? -10.298 19.899 25.397 1.00 56.34 98 GLU A O 1
ATOM 759 N N . ALA A 1 99 ? -11.063 19.477 23.321 1.00 62.34 99 ALA A N 1
ATOM 760 C CA . ALA A 1 99 ? -11.234 18.054 23.563 1.00 62.34 99 ALA A CA 1
ATOM 761 C C . ALA A 1 99 ? -9.896 17.444 23.990 1.00 62.34 99 ALA A C 1
ATOM 763 O O . ALA A 1 99 ? -8.897 17.588 23.287 1.00 62.34 99 ALA A O 1
ATOM 764 N N . ALA A 1 100 ? -9.878 16.740 25.123 1.00 62.94 100 ALA A N 1
ATOM 765 C CA . ALA A 1 100 ? -8.708 15.993 25.562 1.00 62.94 100 ALA A CA 1
ATOM 766 C C . ALA A 1 100 ? -8.466 14.821 24.592 1.00 62.94 100 ALA A C 1
ATOM 768 O O . ALA A 1 100 ? -9.000 13.724 24.765 1.00 62.94 100 ALA A O 1
ATOM 769 N N . VAL A 1 101 ? -7.699 15.076 23.528 1.00 66.88 101 VAL A N 1
ATOM 770 C CA . VAL A 1 101 ? -7.353 14.084 22.505 1.00 66.88 101 VAL A CA 1
ATOM 771 C C . VAL A 1 101 ? -6.282 13.143 23.053 1.00 66.88 101 VAL A C 1
ATOM 773 O O . VAL A 1 101 ? -5.101 13.307 22.769 1.00 66.88 101 VAL A O 1
ATOM 776 N N . GLU A 1 102 ? -6.697 12.111 23.788 1.00 66.81 102 GLU A N 1
ATOM 777 C CA . GLU A 1 102 ? -5.874 10.918 24.016 1.00 66.81 102 GLU A CA 1
ATOM 778 C C . GLU A 1 102 ? -6.680 9.625 23.851 1.00 66.81 102 GLU A C 1
ATOM 780 O O . GLU A 1 102 ? -7.231 9.056 24.790 1.00 66.81 102 GLU A O 1
ATOM 785 N N . ALA A 1 103 ? -6.677 9.116 22.619 1.00 77.00 103 ALA A N 1
ATOM 786 C CA . ALA A 1 103 ? -6.977 7.723 22.306 1.00 77.00 103 ALA A CA 1
ATOM 787 C C . ALA A 1 103 ? -5.909 7.189 21.336 1.00 77.00 103 ALA A C 1
ATOM 789 O O . ALA A 1 103 ? -6.169 6.949 20.157 1.00 77.00 103 ALA A O 1
ATOM 790 N N . GLN A 1 104 ? -4.667 7.048 21.815 1.00 82.81 104 GLN A N 1
ATOM 791 C CA . GLN A 1 104 ? -3.598 6.441 21.018 1.00 82.81 104 GLN A CA 1
ATOM 792 C C . GLN A 1 104 ? -3.839 4.935 20.860 1.00 82.81 104 GLN A C 1
ATOM 794 O O . GLN A 1 104 ? -3.721 4.173 21.820 1.00 82.81 104 GLN A O 1
ATOM 799 N N . VAL A 1 105 ? -4.095 4.481 19.632 1.00 87.19 105 VAL A N 1
ATOM 800 C CA . VAL A 1 105 ? -4.080 3.050 19.305 1.00 87.19 105 VAL A CA 1
ATOM 801 C C . VAL A 1 105 ? -2.666 2.668 18.878 1.00 87.19 105 VAL A C 1
ATOM 803 O O . VAL A 1 105 ? -2.187 3.094 17.830 1.00 87.19 105 VAL A O 1
ATOM 806 N N . ARG A 1 106 ? -1.978 1.868 19.699 1.00 90.38 106 ARG A N 1
ATOM 807 C CA . ARG A 1 106 ? -0.622 1.371 19.420 1.00 90.38 106 ARG A CA 1
ATOM 808 C C . ARG A 1 106 ? -0.683 -0.109 19.059 1.00 90.38 106 ARG A C 1
ATOM 810 O O . ARG A 1 106 ? -1.038 -0.933 19.896 1.00 90.38 106 ARG A O 1
ATOM 817 N N . ALA A 1 107 ? -0.311 -0.438 17.827 1.00 91.25 107 ALA A N 1
ATOM 818 C CA . ALA A 1 107 ? -0.241 -1.804 17.320 1.00 91.25 107 ALA A CA 1
ATOM 819 C C . ALA A 1 107 ? 0.945 -1.951 16.356 1.00 91.25 107 ALA A C 1
ATOM 821 O O . ALA A 1 107 ? 1.348 -0.983 15.714 1.00 91.25 107 ALA A O 1
ATOM 822 N N . ASN A 1 108 ? 1.469 -3.171 16.216 1.00 90.81 108 ASN A N 1
ATOM 823 C CA . ASN A 1 108 ? 2.487 -3.485 15.200 1.00 90.81 108 ASN A CA 1
ATOM 824 C C . ASN A 1 108 ? 1.881 -3.584 13.785 1.00 90.81 108 ASN A C 1
ATOM 826 O O . ASN A 1 108 ? 2.608 -3.573 12.792 1.00 90.81 108 ASN A O 1
ATOM 830 N N . GLN A 1 109 ? 0.556 -3.733 13.705 1.00 95.50 109 GLN A N 1
ATOM 831 C CA . GLN A 1 109 ? -0.190 -3.961 12.478 1.00 95.50 109 GLN A CA 1
ATOM 832 C C . GLN A 1 109 ? -1.627 -3.439 12.600 1.00 95.50 109 GLN A C 1
ATOM 834 O O . GLN A 1 109 ? -2.294 -3.682 13.604 1.00 95.50 109 GLN A O 1
ATOM 839 N N . PHE A 1 110 ? -2.113 -2.799 11.539 1.00 97.38 110 PHE A N 1
ATOM 840 C CA . PHE A 1 110 ? -3.526 -2.514 11.295 1.00 97.38 110 PHE A CA 1
ATOM 841 C C . PHE A 1 110 ? -3.926 -3.149 9.964 1.00 97.38 110 PHE A C 1
ATOM 843 O O . PHE A 1 110 ? -3.219 -2.968 8.974 1.00 97.38 110 PHE A O 1
ATOM 850 N N . ILE A 1 111 ? -5.053 -3.861 9.928 1.00 97.94 111 ILE A N 1
ATOM 851 C CA . ILE A 1 111 ? -5.632 -4.427 8.702 1.00 97.94 111 ILE A CA 1
ATOM 852 C C . ILE A 1 111 ? -7.005 -3.800 8.467 1.00 97.94 111 ILE A C 1
ATOM 854 O O . ILE A 1 111 ? -7.859 -3.817 9.352 1.00 97.94 111 ILE A O 1
ATOM 858 N N . LEU A 1 112 ? -7.228 -3.281 7.261 1.00 98.38 112 LEU A N 1
ATOM 859 C CA . LEU A 1 112 ? -8.560 -2.953 6.762 1.00 98.38 112 LEU A CA 1
ATOM 860 C C . LEU A 1 112 ? -9.133 -4.189 6.071 1.00 98.38 112 LEU A C 1
ATOM 862 O O . LEU A 1 112 ? -8.540 -4.672 5.108 1.00 98.38 112 LEU A O 1
ATOM 866 N N . VAL A 1 113 ? -10.296 -4.652 6.519 1.00 98.31 113 VAL A N 1
ATOM 867 C CA . VAL A 1 113 ? -11.007 -5.819 5.978 1.00 98.31 113 VAL A CA 1
ATOM 868 C C . VAL A 1 113 ? -12.311 -5.349 5.320 1.00 98.31 113 VAL A C 1
ATOM 870 O O . VAL A 1 113 ? -12.972 -4.458 5.852 1.00 98.31 113 VAL A O 1
ATOM 873 N N . ASP A 1 114 ? -12.686 -5.906 4.164 1.00 97.75 114 ASP A N 1
ATOM 874 C CA . ASP A 1 114 ? -13.992 -5.641 3.540 1.00 97.75 114 ASP A CA 1
ATOM 875 C C . ASP A 1 114 ? -15.126 -6.521 4.098 1.00 97.75 114 ASP A C 1
ATOM 877 O O . ASP A 1 114 ? -14.909 -7.447 4.878 1.00 97.75 114 ASP A O 1
ATOM 881 N N . GLY A 1 115 ? -16.364 -6.246 3.673 1.00 97.62 115 GLY A N 1
ATOM 882 C CA . GLY A 1 115 ? -17.556 -6.975 4.121 1.00 97.62 115 GLY A CA 1
ATOM 883 C C . GLY A 1 115 ? -17.592 -8.470 3.763 1.00 97.62 115 GLY A C 1
ATOM 884 O O . GLY A 1 115 ? -18.498 -9.162 4.216 1.00 97.62 115 GLY A O 1
ATOM 885 N N . SER A 1 116 ? -16.636 -8.979 2.975 1.00 96.81 116 SER A N 1
ATOM 886 C CA . SER A 1 116 ? -16.463 -10.416 2.704 1.00 96.81 116 SER A CA 1
ATOM 887 C C . SER A 1 116 ? -15.412 -11.086 3.601 1.00 96.81 116 SER A C 1
ATOM 889 O O . SER A 1 116 ? -15.170 -12.284 3.467 1.00 96.81 116 SER A O 1
ATOM 891 N N . GLY A 1 117 ? -14.789 -10.334 4.515 1.00 97.12 117 GLY A N 1
ATOM 892 C CA . GLY A 1 117 ? -13.689 -10.817 5.351 1.00 97.12 117 GLY A CA 1
ATOM 893 C C . GLY A 1 117 ? -12.319 -10.746 4.670 1.00 97.12 117 GLY A C 1
ATOM 894 O O . GLY A 1 117 ? -11.399 -11.440 5.097 1.00 97.12 117 GLY A O 1
ATOM 895 N N . LYS A 1 118 ? -12.166 -9.943 3.605 1.00 97.81 118 LYS A N 1
ATOM 896 C CA . LYS A 1 118 ? -10.931 -9.867 2.815 1.00 97.81 118 LYS A CA 1
ATOM 897 C C . LYS A 1 118 ? -10.111 -8.606 3.105 1.00 97.81 118 LYS A C 1
ATOM 899 O O . LYS A 1 118 ? -10.623 -7.494 2.986 1.00 97.81 118 LYS A O 1
ATOM 904 N N . ASP A 1 119 ? -8.818 -8.777 3.359 1.00 98.25 119 ASP A N 1
ATOM 905 C CA . ASP A 1 119 ? -7.845 -7.689 3.510 1.00 98.25 119 ASP A CA 1
ATOM 906 C C . ASP A 1 119 ? -7.803 -6.765 2.282 1.00 98.25 119 ASP A C 1
ATOM 908 O O . ASP A 1 119 ? -7.614 -7.206 1.142 1.00 98.25 119 ASP A O 1
ATOM 912 N N . ARG A 1 120 ? -7.952 -5.458 2.526 1.00 98.38 120 ARG A N 1
ATOM 913 C CA . ARG A 1 120 ? -7.922 -4.375 1.528 1.00 98.38 120 ARG A CA 1
ATOM 914 C C . ARG A 1 120 ? -6.778 -3.397 1.717 1.00 98.38 120 ARG A C 1
ATOM 916 O O . ARG A 1 120 ? -6.315 -2.836 0.726 1.00 98.38 120 ARG A O 1
ATOM 923 N N . ALA A 1 121 ? -6.312 -3.223 2.948 1.00 98.50 121 ALA A N 1
ATOM 924 C CA . ALA A 1 121 ? -5.084 -2.502 3.238 1.00 98.50 121 ALA A CA 1
ATOM 925 C C . ALA A 1 121 ? -4.403 -3.063 4.488 1.00 98.50 121 ALA A C 1
ATOM 927 O O . ALA A 1 121 ? -5.081 -3.577 5.378 1.00 98.50 121 ALA A O 1
ATOM 928 N N . SER A 1 122 ? -3.084 -2.917 4.578 1.00 98.19 122 SER A N 1
ATOM 929 C CA . SER A 1 122 ? -2.323 -3.192 5.795 1.00 98.19 122 SER A CA 1
ATOM 930 C C . SER A 1 122 ? -1.333 -2.067 6.086 1.00 98.19 122 SER A C 1
ATOM 932 O O . SER A 1 122 ? -0.615 -1.634 5.193 1.00 98.19 122 SER A O 1
ATOM 934 N N . LEU A 1 123 ? -1.285 -1.600 7.335 1.00 98.19 123 LEU A N 1
ATOM 935 C CA . LEU A 1 123 ? -0.198 -0.773 7.863 1.00 98.19 123 LEU A CA 1
ATOM 936 C C . LEU A 1 123 ? 0.605 -1.644 8.829 1.00 98.19 123 LEU A C 1
ATOM 938 O O . LEU A 1 123 ? 0.045 -2.103 9.821 1.00 98.19 123 LEU A O 1
ATOM 942 N N . VAL A 1 124 ? 1.876 -1.912 8.531 1.00 96.25 124 VAL A N 1
ATOM 943 C CA . VAL A 1 124 ? 2.708 -2.893 9.252 1.00 96.25 124 VAL A CA 1
ATOM 944 C C . VAL A 1 124 ? 4.102 -2.332 9.510 1.00 96.25 124 VAL A C 1
ATOM 946 O O . VAL A 1 124 ? 4.711 -1.777 8.598 1.00 96.25 124 VAL A O 1
ATOM 949 N N . ALA A 1 125 ? 4.626 -2.543 10.718 1.00 94.25 125 ALA A N 1
ATOM 950 C CA . ALA A 1 125 ? 6.057 -2.444 11.003 1.00 94.25 125 ALA A CA 1
ATOM 951 C C . ALA A 1 125 ? 6.667 -3.856 11.068 1.00 94.25 125 ALA A C 1
ATOM 953 O O . ALA A 1 125 ? 6.161 -4.720 11.790 1.00 94.25 125 ALA A O 1
ATOM 954 N N . ASP A 1 126 ? 7.735 -4.109 10.310 1.00 89.06 126 ASP A N 1
ATOM 955 C CA . ASP A 1 126 ? 8.452 -5.386 10.344 1.00 89.06 126 ASP A CA 1
ATOM 956 C C . ASP A 1 126 ? 9.515 -5.441 11.462 1.00 89.06 126 ASP A C 1
ATOM 958 O O . ASP A 1 126 ? 9.785 -4.468 12.167 1.00 89.06 126 ASP A O 1
ATOM 962 N N . ARG A 1 127 ? 10.142 -6.612 11.642 1.00 89.94 127 ARG A N 1
ATOM 963 C CA . ARG A 1 127 ? 11.195 -6.808 12.658 1.00 89.94 127 ARG A CA 1
ATOM 964 C C . ARG A 1 127 ? 12.533 -6.143 12.311 1.00 89.94 127 ARG A C 1
ATOM 966 O O . ARG A 1 127 ? 13.394 -6.071 13.182 1.00 89.94 127 ARG A O 1
ATOM 973 N N . ALA A 1 128 ? 12.726 -5.712 11.067 1.00 87.81 128 ALA A N 1
ATOM 974 C CA . ALA A 1 128 ? 13.908 -4.986 10.612 1.00 87.81 128 ALA A CA 1
ATOM 975 C C . ALA A 1 128 ? 13.746 -3.457 10.750 1.00 87.81 128 ALA A C 1
ATOM 977 O O . ALA A 1 128 ? 14.696 -2.726 10.486 1.00 87.81 128 ALA A O 1
ATOM 978 N N . GLY A 1 129 ? 12.572 -2.980 11.183 1.00 87.00 129 GLY A N 1
ATOM 979 C CA . GLY A 1 129 ? 12.254 -1.559 11.325 1.00 87.00 129 GLY A CA 1
ATOM 980 C C . GLY A 1 129 ? 11.687 -0.916 10.057 1.00 87.00 129 GLY A C 1
ATOM 981 O O . GLY A 1 129 ? 11.496 0.299 10.041 1.00 87.00 129 GLY A O 1
ATOM 982 N N . SER A 1 130 ? 11.398 -1.698 9.011 1.00 93.62 130 SER A N 1
ATOM 983 C CA . SER A 1 130 ? 10.724 -1.186 7.816 1.00 93.62 130 SER A CA 1
ATOM 984 C C . SER A 1 130 ? 9.225 -1.034 8.077 1.00 93.62 130 SER A C 1
ATOM 986 O O . SER A 1 130 ? 8.611 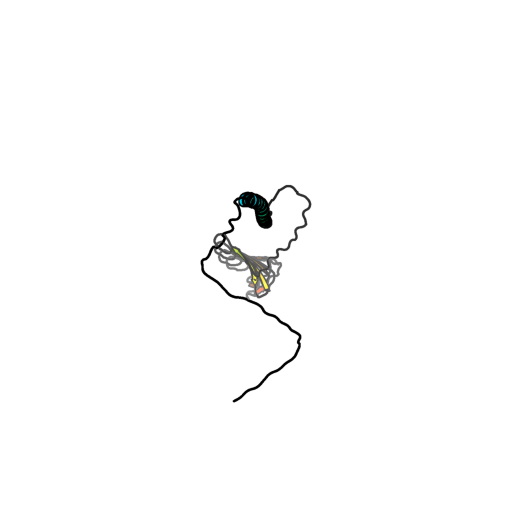-1.873 8.741 1.00 93.62 130 SER A O 1
ATOM 988 N N . VAL A 1 131 ? 8.621 0.019 7.531 1.00 96.25 131 VAL A N 1
ATOM 989 C CA . VAL A 1 131 ? 7.184 0.303 7.654 1.00 96.25 131 VAL A CA 1
ATOM 990 C C . VAL A 1 131 ? 6.541 0.268 6.275 1.00 96.25 131 VAL A C 1
ATOM 992 O O . VAL A 1 131 ? 7.087 0.834 5.331 1.00 96.25 131 VAL A O 1
ATOM 995 N N . PHE A 1 132 ? 5.376 -0.370 6.165 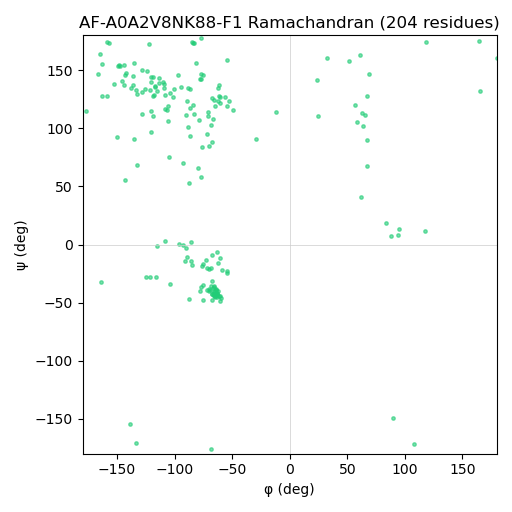1.00 96.38 132 PHE A N 1
ATOM 996 C CA . PHE A 1 132 ? 4.644 -0.553 4.912 1.00 96.38 132 PHE A CA 1
ATOM 997 C C . PHE A 1 132 ? 3.169 -0.195 5.092 1.00 96.38 132 PHE A C 1
ATOM 999 O O . PHE A 1 132 ? 2.516 -0.730 5.987 1.00 96.38 132 PHE A O 1
ATOM 1006 N N . LEU A 1 133 ? 2.635 0.647 4.208 1.00 98.38 133 LEU A N 1
ATOM 1007 C CA . LEU A 1 133 ? 1.208 0.782 3.933 1.00 98.38 133 LEU A CA 1
ATOM 1008 C C . LEU A 1 133 ? 0.924 0.123 2.580 1.00 98.38 133 LEU A C 1
ATOM 1010 O O . LEU A 1 133 ? 1.281 0.676 1.545 1.00 98.38 133 LEU A O 1
ATOM 1014 N N . VAL A 1 134 ? 0.289 -1.046 2.580 1.00 98.38 134 VAL A N 1
ATOM 1015 C CA . VAL A 1 134 ? 0.028 -1.864 1.383 1.00 98.38 134 VAL A CA 1
ATOM 1016 C C . VAL A 1 134 ? -1.461 -1.827 1.042 1.00 98.38 134 VAL A C 1
ATOM 1018 O O . VAL A 1 134 ? -2.291 -1.936 1.941 1.00 98.38 134 VAL A O 1
ATOM 1021 N N . LEU A 1 135 ? -1.816 -1.703 -0.241 1.00 98.75 135 LEU A N 1
ATOM 1022 C CA . LEU A 1 135 ? -3.203 -1.706 -0.734 1.00 98.75 135 LEU A CA 1
ATOM 1023 C C . LEU A 1 135 ? -3.475 -2.914 -1.641 1.00 98.75 135 LEU A C 1
ATOM 1025 O O . LEU A 1 135 ? -2.726 -3.159 -2.589 1.00 98.75 135 LEU A O 1
ATOM 1029 N N . PHE A 1 136 ? -4.581 -3.628 -1.413 1.00 98.44 136 PHE A N 1
ATOM 1030 C CA . PHE A 1 136 ? -4.935 -4.869 -2.116 1.00 98.44 136 PHE A CA 1
ATOM 1031 C C . PHE A 1 136 ? -6.183 -4.729 -3.009 1.00 98.44 136 PHE A C 1
ATOM 1033 O O . PHE A 1 136 ? -7.173 -4.075 -2.656 1.00 98.44 136 PHE A O 1
ATOM 1040 N N . ASP A 1 137 ? -6.174 -5.396 -4.169 1.00 97.31 137 ASP A N 1
ATOM 1041 C CA . ASP A 1 137 ? -7.368 -5.546 -5.013 1.00 97.31 137 ASP A CA 1
ATOM 1042 C C . ASP A 1 137 ? -8.357 -6.603 -4.484 1.00 97.31 137 ASP A C 1
ATOM 1044 O O . ASP A 1 137 ? -8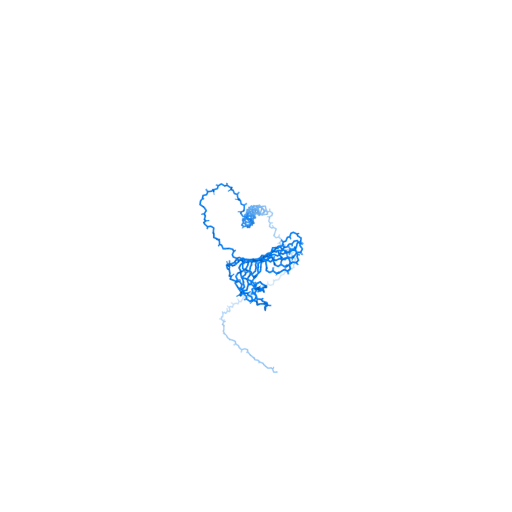.119 -7.290 -3.493 1.00 97.31 137 ASP A O 1
ATOM 1048 N N . THR A 1 138 ? -9.486 -6.768 -5.178 1.00 96.19 138 THR A N 1
ATOM 1049 C CA . THR A 1 138 ? -10.506 -7.786 -4.863 1.00 96.19 138 THR A CA 1
ATOM 1050 C C . THR A 1 138 ? -9.995 -9.227 -4.985 1.00 96.19 138 THR A C 1
ATOM 1052 O O . THR A 1 138 ? -10.594 -10.143 -4.420 1.00 96.19 138 THR A O 1
ATOM 1055 N N . LYS A 1 139 ? -8.857 -9.458 -5.653 1.00 95.88 139 LYS A N 1
ATOM 1056 C CA . LYS A 1 139 ? -8.180 -10.762 -5.728 1.00 95.88 139 LYS A CA 1
ATOM 1057 C C . LYS A 1 139 ? -7.144 -10.942 -4.614 1.00 95.88 139 LYS A C 1
ATOM 1059 O O . LYS A 1 139 ? -6.824 -12.077 -4.290 1.00 95.88 139 LYS A O 1
ATOM 1064 N N . GLY A 1 140 ? -6.758 -9.875 -3.916 1.00 96.44 140 GLY A N 1
ATOM 1065 C CA . GLY A 1 140 ? -5.796 -9.880 -2.809 1.00 96.44 140 GLY A CA 1
ATOM 1066 C C . GLY A 1 140 ? -4.373 -9.555 -3.260 1.00 96.44 140 GLY A C 1
ATOM 1067 O O . GLY A 1 140 ? -3.428 -9.777 -2.513 1.00 96.44 140 GLY A O 1
ATOM 1068 N N . LYS A 1 141 ? -4.195 -9.054 -4.488 1.00 97.50 141 LYS A N 1
ATOM 1069 C CA . LYS A 1 141 ? -2.884 -8.657 -5.001 1.00 97.50 141 LYS A CA 1
ATOM 1070 C C . LYS A 1 141 ? -2.568 -7.219 -4.607 1.00 97.50 141 LYS A C 1
ATOM 1072 O O . LYS A 1 141 ? -3.381 -6.326 -4.861 1.00 97.50 141 LYS A O 1
ATOM 1077 N N . THR A 1 142 ? -1.356 -6.972 -4.115 1.00 97.75 142 THR A N 1
ATOM 1078 C CA . THR A 1 142 ? -0.821 -5.619 -3.891 1.00 97.75 142 THR A CA 1
ATOM 1079 C C . THR A 1 142 ? -0.930 -4.778 -5.158 1.00 97.75 142 THR A C 1
ATOM 1081 O O . THR A 1 142 ? -0.453 -5.204 -6.208 1.00 97.75 142 THR A O 1
ATOM 1084 N N . ARG A 1 143 ? -1.601 -3.625 -5.089 1.00 98.12 143 ARG A N 1
ATOM 1085 C CA . ARG A 1 143 ? -1.780 -2.654 -6.188 1.00 98.12 143 ARG A CA 1
ATOM 1086 C C . ARG A 1 143 ? -0.896 -1.430 -6.020 1.00 98.12 143 ARG A C 1
ATOM 1088 O O . ARG A 1 143 ? -0.412 -0.896 -7.014 1.00 98.12 143 ARG A O 1
ATOM 1095 N N . ALA A 1 144 ? -0.675 -1.028 -4.776 1.00 98.31 144 ALA A N 1
ATOM 1096 C CA . ALA A 1 144 ? 0.300 -0.024 -4.403 1.00 98.31 144 ALA A CA 1
ATOM 1097 C C . ALA A 1 144 ? 0.852 -0.328 -3.007 1.00 98.31 144 ALA A C 1
ATOM 1099 O O . ALA A 1 144 ? 0.151 -0.942 -2.196 1.00 98.31 144 ALA A O 1
ATOM 1100 N N . ASP A 1 145 ? 2.064 0.136 -2.727 1.00 97.31 145 ASP A N 1
ATOM 1101 C CA . ASP A 1 145 ? 2.568 0.292 -1.365 1.00 97.31 145 ASP A CA 1
ATOM 1102 C C . ASP A 1 145 ? 3.281 1.636 -1.196 1.00 97.31 145 ASP A C 1
ATOM 1104 O O . ASP A 1 145 ? 3.925 2.127 -2.122 1.00 97.31 145 ASP A O 1
ATOM 1108 N N . LEU A 1 146 ? 3.152 2.219 -0.006 1.00 98.06 146 LEU A N 1
ATOM 1109 C CA . LEU A 1 146 ? 4.048 3.248 0.509 1.00 98.06 146 LEU A CA 1
ATOM 1110 C C . LEU A 1 146 ? 4.914 2.583 1.576 1.00 98.06 146 LEU A C 1
ATOM 1112 O O . LEU A 1 146 ? 4.391 2.104 2.584 1.00 98.06 146 LEU A O 1
ATOM 1116 N N . SER A 1 147 ? 6.222 2.566 1.370 1.00 95.88 147 SER A N 1
ATOM 1117 C CA . SER A 1 147 ? 7.174 1.893 2.244 1.00 95.88 147 SER A CA 1
ATOM 1118 C C . SER A 1 147 ? 8.312 2.809 2.673 1.00 95.88 147 SER A C 1
ATOM 1120 O O . SER A 1 147 ? 8.721 3.718 1.954 1.00 95.88 147 SER A O 1
ATOM 1122 N N . VAL A 1 148 ? 8.842 2.555 3.866 1.00 95.56 148 VAL A N 1
ATOM 1123 C CA . VAL A 1 148 ? 10.102 3.115 4.358 1.00 95.56 148 VAL A CA 1
ATOM 1124 C C . VAL A 1 148 ? 10.941 1.941 4.833 1.00 95.56 148 VAL A C 1
ATOM 1126 O O . VAL A 1 148 ? 10.581 1.285 5.805 1.00 95.56 148 VAL A O 1
ATOM 1129 N N . GLY A 1 149 ? 12.040 1.662 4.136 1.00 88.31 149 GLY A N 1
ATOM 1130 C CA . GLY A 1 149 ? 12.970 0.591 4.492 1.00 88.31 149 GLY A CA 1
ATOM 1131 C C . GLY A 1 149 ? 14.423 1.055 4.446 1.00 88.31 149 GLY A C 1
ATOM 1132 O O . GLY A 1 149 ? 14.712 2.235 4.243 1.00 88.31 149 GLY A O 1
ATOM 1133 N N . ASN A 1 150 ? 15.358 0.110 4.563 1.00 83.31 150 ASN A N 1
ATOM 1134 C CA . ASN A 1 150 ? 16.808 0.374 4.590 1.00 83.31 150 ASN A CA 1
ATOM 1135 C C . ASN A 1 150 ? 17.336 1.181 3.385 1.00 83.31 150 ASN A C 1
ATOM 1137 O O . ASN A 1 150 ? 18.371 1.841 3.472 1.00 83.31 150 ASN A O 1
ATOM 1141 N N . TYR A 1 151 ? 16.632 1.140 2.250 1.00 81.06 151 TYR A N 1
ATOM 1142 C CA . TYR A 1 151 ? 16.998 1.866 1.033 1.00 81.06 151 TYR A CA 1
ATOM 1143 C C . TYR A 1 151 ? 16.343 3.256 0.923 1.00 81.06 151 TYR A C 1
ATOM 1145 O O . TYR A 1 151 ? 16.652 4.000 -0.010 1.00 81.06 151 TYR A O 1
ATOM 1153 N N . GLY A 1 152 ? 15.529 3.664 1.897 1.00 91.56 152 GLY A N 1
ATOM 1154 C CA . GLY A 1 152 ? 14.790 4.928 1.916 1.00 91.56 152 GLY A CA 1
ATOM 1155 C C . GLY A 1 152 ? 13.282 4.739 1.701 1.00 91.56 152 GLY A C 1
ATOM 1156 O O . GLY A 1 152 ? 12.796 3.605 1.719 1.00 91.56 152 GLY A O 1
ATOM 1157 N N . PRO A 1 153 ? 12.536 5.845 1.531 1.00 96.00 153 PRO A N 1
ATOM 1158 C CA . PRO A 1 153 ? 11.113 5.802 1.229 1.00 96.00 153 PRO A CA 1
ATOM 1159 C C . PRO A 1 153 ? 10.864 5.404 -0.234 1.00 96.00 153 PRO A C 1
ATOM 1161 O O . PRO A 1 153 ? 11.623 5.803 -1.124 1.00 96.00 153 PRO A O 1
ATOM 1164 N N . SER A 1 154 ? 9.776 4.676 -0.489 1.00 96.81 154 SER A N 1
ATOM 1165 C CA . SER A 1 154 ? 9.262 4.428 -1.836 1.00 96.81 154 SER A CA 1
ATOM 1166 C C . SER A 1 154 ? 7.727 4.414 -1.878 1.00 96.81 154 SER A C 1
ATOM 1168 O O . SER A 1 154 ? 7.081 3.987 -0.925 1.00 96.81 154 SER A O 1
ATOM 1170 N N . LEU A 1 155 ? 7.140 4.879 -2.981 1.00 97.81 155 LEU A N 1
ATOM 1171 C CA . LEU A 1 155 ? 5.735 4.666 -3.338 1.00 97.81 155 LEU A CA 1
ATOM 1172 C C . LEU A 1 155 ? 5.701 3.899 -4.660 1.00 97.81 155 LEU A C 1
ATOM 1174 O O . LEU A 1 155 ? 6.054 4.451 -5.706 1.00 97.81 155 LEU A O 1
ATOM 1178 N N . THR A 1 156 ? 5.275 2.640 -4.614 1.00 97.38 156 THR A N 1
ATOM 1179 C CA . THR A 1 156 ? 5.278 1.727 -5.764 1.00 97.38 156 THR A CA 1
ATOM 1180 C C . THR A 1 156 ? 3.859 1.436 -6.237 1.00 97.38 156 THR A C 1
ATOM 1182 O O . THR A 1 156 ? 2.962 1.219 -5.427 1.00 97.38 156 THR A O 1
ATOM 1185 N N . PHE A 1 157 ? 3.656 1.376 -7.556 1.00 98.25 157 PHE A N 1
ATOM 1186 C CA . PHE A 1 157 ? 2.410 0.932 -8.191 1.00 98.25 157 PHE A CA 1
ATOM 1187 C C . PHE A 1 157 ? 2.636 -0.336 -9.021 1.00 98.25 157 PHE A C 1
ATOM 1189 O O . PHE A 1 157 ? 3.597 -0.422 -9.792 1.00 98.25 157 PHE A O 1
ATOM 1196 N N . TYR A 1 158 ? 1.713 -1.295 -8.909 1.00 97.25 158 TYR A N 1
ATOM 1197 C CA . TYR A 1 158 ? 1.821 -2.636 -9.490 1.00 97.25 158 TYR A CA 1
ATOM 1198 C C . TYR A 1 158 ? 0.712 -2.948 -10.497 1.00 97.25 158 TYR A C 1
ATOM 1200 O O . TYR A 1 158 ? -0.457 -2.607 -10.313 1.00 97.25 158 TYR A O 1
ATOM 1208 N N . ASP A 1 159 ? 1.062 -3.693 -11.542 1.00 95.75 159 ASP A N 1
ATOM 1209 C CA . ASP A 1 159 ? 0.120 -4.142 -12.568 1.00 95.75 159 ASP A CA 1
ATOM 1210 C C . ASP A 1 159 ? -0.668 -5.417 -12.171 1.00 95.75 159 ASP A C 1
ATOM 1212 O O . ASP A 1 159 ? -0.392 -6.036 -11.138 1.00 95.75 159 ASP A O 1
ATOM 1216 N N . PRO A 1 160 ? -1.661 -5.871 -12.967 1.00 95.44 160 PRO A N 1
ATOM 1217 C CA . PRO A 1 160 ? -2.423 -7.107 -12.723 1.00 95.44 160 PRO A CA 1
ATOM 1218 C C . PRO A 1 160 ? -1.607 -8.395 -12.541 1.00 95.44 160 PRO A C 1
ATOM 1220 O O . PRO A 1 160 ? -2.109 -9.338 -11.919 1.00 95.44 160 PRO A O 1
ATOM 1223 N N . SER A 1 161 ? -0.369 -8.464 -13.044 1.00 93.25 161 SER A N 1
ATOM 1224 C CA . SER A 1 161 ? 0.514 -9.612 -12.813 1.00 93.25 161 SER A CA 1
ATOM 1225 C C . SER A 1 161 ? 1.122 -9.569 -11.406 1.00 93.25 161 SER A C 1
ATOM 1227 O O . SER A 1 161 ? 1.143 -10.602 -10.737 1.00 93.25 161 SER A O 1
ATOM 1229 N N . GLY A 1 162 ? 1.438 -8.369 -10.906 1.00 92.62 162 GLY A N 1
ATOM 1230 C CA . GLY A 1 162 ? 2.120 -8.118 -9.631 1.00 92.62 162 GLY A CA 1
ATOM 1231 C C . GLY A 1 162 ? 3.477 -7.433 -9.812 1.00 92.62 162 GLY A C 1
ATOM 1232 O O . GLY A 1 162 ? 4.249 -7.356 -8.865 1.00 92.62 162 GLY A O 1
ATOM 1233 N N . GLN A 1 163 ? 3.773 -6.944 -11.018 1.00 93.44 163 GLN A N 1
ATOM 1234 C CA . GLN A 1 163 ? 5.041 -6.317 -11.361 1.00 93.44 163 GLN A CA 1
ATOM 1235 C C . GLN A 1 163 ? 4.945 -4.796 -11.198 1.00 93.44 163 GLN A C 1
ATOM 1237 O O . GLN A 1 163 ? 3.963 -4.183 -11.630 1.00 93.44 163 GLN A O 1
ATOM 1242 N N . ALA A 1 164 ? 5.968 -4.189 -10.591 1.00 93.50 164 ALA A N 1
ATOM 1243 C CA . ALA A 1 164 ? 6.064 -2.740 -10.437 1.00 93.50 164 ALA A CA 1
ATOM 1244 C C . ALA A 1 164 ? 6.115 -2.038 -11.808 1.00 93.50 164 ALA A C 1
ATOM 1246 O O . ALA A 1 164 ? 6.816 -2.493 -12.715 1.00 93.50 164 ALA A O 1
ATOM 1247 N N . ARG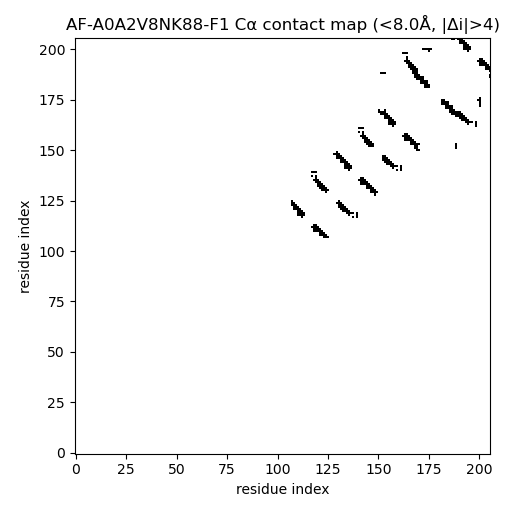 A 1 165 ? 5.371 -0.934 -11.953 1.00 95.81 165 ARG A N 1
ATOM 1248 C CA . ARG A 1 165 ? 5.305 -0.103 -13.175 1.00 95.81 165 ARG A CA 1
ATOM 1249 C C . ARG A 1 165 ? 5.715 1.344 -12.947 1.00 95.81 165 ARG A C 1
ATOM 1251 O O . ARG A 1 165 ? 6.260 1.955 -13.860 1.00 95.81 165 ARG A O 1
ATOM 1258 N N . THR A 1 166 ? 5.518 1.842 -11.732 1.00 97.06 166 THR A N 1
ATOM 1259 C CA . THR A 1 166 ? 5.938 3.176 -11.302 1.00 97.06 166 THR A CA 1
ATOM 1260 C C . THR A 1 166 ? 6.514 3.060 -9.899 1.00 97.06 166 THR A C 1
ATOM 1262 O O . THR A 1 166 ? 5.885 2.424 -9.053 1.00 97.06 166 THR A O 1
ATOM 1265 N N . VAL A 1 167 ? 7.663 3.686 -9.644 1.00 96.44 167 VAL A N 1
ATOM 1266 C CA . VAL A 1 167 ? 8.175 3.927 -8.287 1.00 96.44 167 VAL A CA 1
ATOM 1267 C C . VAL A 1 167 ? 8.514 5.405 -8.143 1.00 96.44 167 VAL A C 1
ATOM 1269 O O . VAL A 1 167 ? 9.205 5.960 -8.995 1.00 96.44 167 VAL A O 1
ATOM 1272 N N . LEU A 1 168 ? 8.043 6.029 -7.067 1.00 96.94 168 LEU A N 1
ATOM 1273 C CA . LEU A 1 168 ? 8.566 7.299 -6.571 1.00 96.94 168 LEU A CA 1
ATOM 1274 C C . LEU A 1 168 ? 9.491 6.989 -5.392 1.00 96.94 168 LEU A C 1
ATOM 1276 O O . LEU A 1 168 ? 9.114 6.218 -4.514 1.00 96.94 168 LEU A O 1
ATOM 1280 N N . GLY A 1 169 ? 10.674 7.589 -5.360 1.00 95.31 169 GLY A N 1
ATOM 1281 C CA . GLY A 1 169 ? 11.691 7.377 -4.339 1.00 95.31 169 GLY A CA 1
ATOM 1282 C C . GLY A 1 169 ? 12.677 6.253 -4.655 1.00 95.31 169 GLY A C 1
ATOM 1283 O O . GLY A 1 169 ? 13.037 5.996 -5.809 1.00 95.31 169 GLY A O 1
ATOM 1284 N N . SER A 1 170 ? 13.165 5.610 -3.598 1.00 93.38 170 SER A N 1
ATOM 1285 C CA . SER A 1 170 ? 14.300 4.694 -3.672 1.00 93.38 170 SER A CA 1
ATOM 1286 C C . SER A 1 170 ? 13.896 3.283 -4.089 1.00 93.38 170 SER A C 1
ATOM 1288 O O . SER A 1 170 ? 13.188 2.587 -3.366 1.00 93.38 170 SER A O 1
ATOM 1290 N N . THR A 1 171 ? 14.449 2.809 -5.201 1.00 88.81 171 THR A N 1
ATOM 1291 C CA . THR A 1 171 ? 14.356 1.418 -5.653 1.00 88.81 171 THR A CA 1
ATOM 1292 C C . THR A 1 171 ? 15.710 0.906 -6.132 1.00 88.81 171 THR A C 1
ATOM 1294 O O . THR A 1 171 ? 16.590 1.682 -6.513 1.00 88.81 171 THR A O 1
ATOM 1297 N N . MET A 1 172 ? 15.882 -0.415 -6.104 1.00 83.44 172 MET A N 1
ATOM 1298 C CA . MET A 1 172 ? 16.980 -1.096 -6.785 1.00 83.44 172 MET A CA 1
ATOM 1299 C C . MET A 1 172 ? 16.538 -1.420 -8.214 1.00 83.44 172 MET A C 1
ATOM 1301 O O . MET A 1 172 ? 15.437 -1.920 -8.434 1.00 83.44 172 MET A O 1
ATOM 1305 N N . MET A 1 173 ? 17.397 -1.154 -9.193 1.00 72.31 173 MET A N 1
ATOM 1306 C CA . M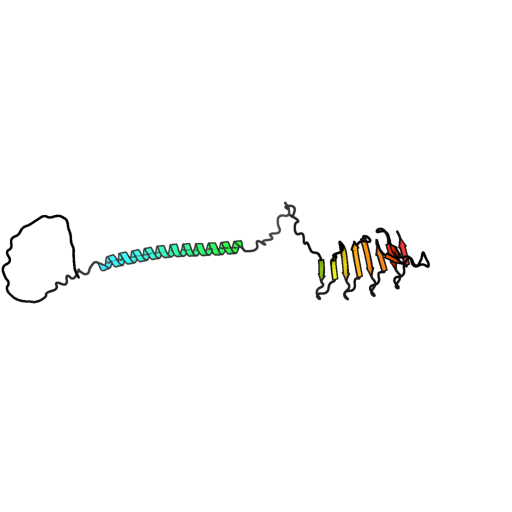ET A 1 173 ? 17.111 -1.367 -10.611 1.00 72.31 173 MET A CA 1
ATOM 1307 C C . MET A 1 173 ? 18.345 -1.874 -11.355 1.00 72.31 173 MET A C 1
ATOM 1309 O O . MET A 1 173 ? 19.466 -1.489 -11.047 1.00 72.31 173 MET A O 1
ATOM 1313 N N . VAL A 1 174 ? 18.149 -2.707 -12.376 1.00 61.97 174 VAL A N 1
ATOM 1314 C CA . VAL A 1 174 ? 19.223 -3.073 -13.312 1.00 61.97 174 VAL A CA 1
ATOM 1315 C C . VAL A 1 174 ? 19.268 -2.026 -14.423 1.00 61.97 174 VAL A C 1
ATOM 1317 O O . VAL A 1 174 ? 18.297 -1.865 -15.167 1.00 61.97 174 VAL A O 1
ATOM 1320 N N . SER A 1 175 ? 20.387 -1.308 -14.550 1.00 58.41 175 SER A N 1
ATOM 1321 C CA . SER A 1 175 ? 20.530 -0.174 -15.477 1.00 58.41 175 SER A CA 1
ATOM 1322 C C . SER A 1 175 ? 20.796 -0.634 -16.924 1.00 58.41 175 SER A C 1
ATOM 1324 O O . SER A 1 175 ? 21.853 -0.396 -17.510 1.00 58.41 175 SER A O 1
ATOM 1326 N N . SER A 1 176 ? 19.801 -1.300 -17.527 1.00 54.00 176 SER A N 1
ATOM 1327 C CA . SER A 1 176 ? 19.856 -1.894 -18.880 1.00 54.00 176 SER A CA 1
ATOM 1328 C C . SER A 1 176 ? 20.110 -0.890 -20.018 1.00 54.00 176 SER A C 1
ATOM 1330 O O . SER A 1 176 ? 20.338 -1.314 -21.149 1.00 54.00 176 SER A O 1
ATOM 1332 N N . HIS A 1 177 ? 20.026 0.416 -19.753 1.00 49.09 177 HIS A N 1
ATOM 1333 C CA . HIS A 1 177 ? 20.211 1.479 -20.746 1.00 49.09 177 HIS A CA 1
ATOM 1334 C C . HIS A 1 177 ? 21.527 2.262 -20.588 1.00 49.09 177 HIS A C 1
ATOM 1336 O O . HIS A 1 177 ? 21.744 3.209 -21.339 1.00 49.09 177 HIS A O 1
ATOM 1342 N N . VAL A 1 178 ? 22.398 1.889 -19.637 1.00 52.38 178 VAL A N 1
ATOM 1343 C CA . VAL A 1 178 ? 23.657 2.615 -19.363 1.00 52.38 178 VAL A CA 1
ATOM 1344 C C . VAL A 1 178 ? 24.900 1.717 -19.431 1.00 52.38 178 VAL A C 1
ATOM 1346 O O . VAL A 1 178 ? 25.972 2.206 -19.770 1.00 52.38 178 VAL A O 1
ATOM 1349 N N . THR A 1 179 ? 24.791 0.409 -19.162 1.00 45.69 179 THR A N 1
ATOM 1350 C CA . THR A 1 179 ? 25.923 -0.533 -19.291 1.00 45.69 179 THR A CA 1
ATOM 1351 C C . THR A 1 179 ? 25.478 -1.907 -19.796 1.00 45.69 179 THR A C 1
ATOM 1353 O O . THR A 1 179 ? 24.501 -2.461 -19.296 1.00 45.69 179 THR A O 1
ATOM 1356 N N . GLU A 1 180 ? 26.242 -2.501 -20.725 1.00 53.53 180 GLU A N 1
ATOM 1357 C CA . GLU A 1 180 ? 26.074 -3.907 -21.158 1.00 53.53 180 GLU A CA 1
ATOM 1358 C C . GLU A 1 180 ? 26.211 -4.903 -19.991 1.00 53.53 180 GLU A C 1
ATOM 1360 O O . GLU A 1 180 ? 25.679 -6.009 -20.039 1.00 53.53 180 GLU A O 1
ATOM 1365 N N . ASN A 1 181 ? 26.870 -4.484 -18.908 1.00 61.44 181 ASN A N 1
ATOM 1366 C CA . ASN A 1 181 ? 27.214 -5.319 -17.759 1.00 61.44 181 ASN A CA 1
ATOM 1367 C C . ASN A 1 181 ? 26.101 -5.422 -16.696 1.00 61.44 181 ASN A C 1
ATOM 1369 O O . ASN A 1 181 ? 26.318 -6.045 -15.659 1.00 61.44 181 ASN A O 1
ATOM 1373 N N . GLY A 1 182 ? 24.931 -4.804 -16.909 1.00 62.59 182 GLY A N 1
ATOM 1374 C CA . GLY A 1 182 ? 23.755 -4.999 -16.050 1.00 62.59 182 GLY A CA 1
ATOM 1375 C C . GLY A 1 182 ? 23.945 -4.574 -14.588 1.00 62.59 182 GLY A C 1
ATOM 1376 O O . GLY A 1 182 ? 23.493 -5.271 -13.680 1.00 62.59 182 GLY A O 1
ATOM 1377 N N . VAL A 1 183 ? 24.613 -3.442 -14.340 1.00 67.81 183 VAL A N 1
ATOM 1378 C CA . VAL A 1 183 ? 24.874 -2.961 -12.973 1.00 67.81 183 VAL A CA 1
ATOM 1379 C C . VAL A 1 183 ? 23.563 -2.664 -12.233 1.00 67.81 183 VAL A C 1
ATOM 1381 O O . VAL A 1 183 ? 22.660 -2.015 -12.772 1.00 67.81 183 VAL A O 1
ATOM 1384 N N . VAL A 1 184 ? 23.479 -3.124 -10.981 1.00 76.50 184 VAL A N 1
ATOM 1385 C CA . VAL A 1 184 ? 22.384 -2.801 -10.060 1.00 76.50 184 VAL A CA 1
ATOM 1386 C C . VAL A 1 184 ? 22.611 -1.400 -9.487 1.00 76.50 184 VAL A C 1
ATOM 1388 O O . VAL A 1 184 ? 23.498 -1.183 -8.664 1.00 76.50 184 VAL A O 1
ATOM 1391 N N . GLU A 1 185 ? 21.804 -0.448 -9.938 1.00 82.31 185 GLU A N 1
ATOM 1392 C CA . GLU A 1 185 ? 21.776 0.946 -9.500 1.00 82.31 185 GLU A CA 1
ATOM 1393 C C . GLU A 1 185 ? 20.674 1.134 -8.438 1.00 82.31 185 GLU A C 1
ATOM 1395 O O . GLU A 1 185 ? 19.620 0.495 -8.498 1.00 82.31 185 GLU A O 1
ATOM 1400 N N . ARG A 1 186 ? 20.901 2.013 -7.455 1.00 88.12 186 ARG A N 1
ATOM 1401 C CA . ARG A 1 186 ? 19.883 2.442 -6.480 1.00 88.12 186 ARG A CA 1
ATOM 1402 C C . ARG A 1 186 ? 19.482 3.878 -6.788 1.00 88.12 186 ARG A C 1
ATOM 1404 O O . ARG A 1 186 ? 20.354 4.740 -6.868 1.00 88.12 186 ARG A O 1
ATOM 1411 N N . THR A 1 187 ? 18.186 4.149 -6.906 1.00 89.44 187 THR A N 1
ATOM 1412 C CA . THR A 1 187 ? 17.703 5.522 -7.099 1.00 89.44 187 THR A CA 1
ATOM 1413 C C . THR A 1 187 ? 17.727 6.326 -5.792 1.00 89.44 187 THR A C 1
ATOM 1415 O O . THR A 1 187 ? 17.510 5.762 -4.713 1.00 89.44 187 THR A O 1
ATOM 1418 N N . PRO A 1 188 ? 17.988 7.643 -5.863 1.00 90.94 188 PRO A N 1
ATOM 1419 C CA . PRO A 1 188 ? 17.694 8.582 -4.786 1.00 90.94 188 PRO A CA 1
ATOM 1420 C C . PRO A 1 188 ? 16.230 8.547 -4.323 1.00 90.94 188 PRO A C 1
ATOM 1422 O O . PRO A 1 188 ? 15.321 8.197 -5.072 1.00 90.94 188 PRO A O 1
ATOM 1425 N N . ALA A 1 189 ? 15.992 9.028 -3.101 1.00 91.88 189 ALA A N 1
ATOM 1426 C CA . ALA A 1 189 ? 14.646 9.181 -2.540 1.00 91.88 189 ALA A CA 1
ATOM 1427 C C . ALA A 1 189 ? 13.792 10.263 -3.245 1.00 91.88 189 ALA A C 1
ATOM 1429 O O . ALA A 1 189 ? 12.599 10.362 -2.973 1.00 91.88 189 ALA A O 1
ATOM 1430 N N . SER A 1 190 ? 14.387 11.068 -4.132 1.00 93.88 190 SER A N 1
ATOM 1431 C CA . SER A 1 190 ? 13.717 12.093 -4.947 1.00 93.88 190 SER A CA 1
ATOM 1432 C C . SER A 1 190 ? 13.197 11.585 -6.297 1.00 93.88 190 SER A C 1
ATOM 1434 O O . SER A 1 190 ? 12.457 12.304 -6.961 1.00 93.88 190 SER A O 1
ATOM 1436 N N . SER A 1 191 ? 13.563 10.369 -6.708 1.00 94.75 191 SER A N 1
ATOM 1437 C CA . SER A 1 191 ? 13.429 9.949 -8.105 1.00 94.75 191 SER A CA 1
ATOM 1438 C C . SER A 1 191 ? 12.033 9.478 -8.501 1.00 94.75 191 SER A C 1
ATOM 1440 O O . SER A 1 191 ? 11.265 8.983 -7.681 1.00 94.75 191 SER A O 1
ATOM 1442 N N . LEU A 1 192 ? 11.727 9.553 -9.796 1.00 96.06 192 LEU A N 1
ATOM 1443 C CA . LEU A 1 192 ? 10.560 8.915 -10.411 1.00 96.06 192 LEU A CA 1
ATOM 1444 C C . LEU A 1 192 ? 11.040 7.910 -11.457 1.00 96.06 192 LEU A C 1
ATOM 1446 O O . LEU A 1 192 ? 11.818 8.257 -12.341 1.00 96.06 192 LEU A O 1
ATOM 1450 N N . VAL A 1 193 ? 10.559 6.672 -11.374 1.00 94.75 193 VAL A N 1
ATOM 1451 C CA . VAL A 1 193 ? 10.960 5.546 -12.225 1.00 94.75 193 VAL A CA 1
ATOM 1452 C C . VAL A 1 193 ? 9.731 4.925 -12.874 1.00 94.75 193 VAL A C 1
ATOM 1454 O O . VAL A 1 193 ? 8.750 4.647 -12.187 1.00 94.75 193 VAL A O 1
ATOM 1457 N N . LEU A 1 194 ? 9.806 4.653 -14.178 1.00 94.94 194 LEU A N 1
ATOM 1458 C CA . LEU A 1 194 ? 8.774 3.955 -14.947 1.00 94.94 194 LEU A CA 1
ATOM 1459 C C . LEU A 1 194 ? 9.335 2.674 -15.573 1.00 94.94 194 LEU A C 1
ATOM 1461 O O . LEU A 1 194 ? 10.444 2.678 -16.110 1.00 94.94 194 LEU A O 1
ATOM 1465 N N . PHE A 1 195 ? 8.546 1.599 -15.568 1.00 92.19 195 PHE A N 1
ATOM 1466 C CA . PHE A 1 195 ? 8.896 0.301 -16.155 1.00 92.19 195 PHE A CA 1
ATOM 1467 C C . PHE A 1 195 ? 7.904 -0.116 -17.252 1.00 92.19 195 PHE A C 1
ATOM 1469 O O . PHE A 1 195 ? 6.699 0.121 -17.139 1.00 92.19 195 PHE A O 1
ATOM 1476 N N . ASP A 1 196 ? 8.395 -0.778 -18.305 1.00 90.75 196 ASP A N 1
ATOM 1477 C CA . ASP A 1 196 ? 7.557 -1.424 -19.324 1.00 90.75 196 ASP A CA 1
ATOM 1478 C C . ASP A 1 196 ? 6.797 -2.636 -18.752 1.00 90.75 196 ASP A C 1
ATOM 1480 O O . ASP A 1 196 ? 6.895 -2.942 -17.566 1.00 90.75 196 ASP A O 1
ATOM 1484 N N . ARG A 1 197 ? 6.059 -3.373 -19.599 1.00 90.06 197 ARG A N 1
ATOM 1485 C CA . ARG A 1 197 ? 5.322 -4.593 -19.204 1.00 90.06 197 ARG A CA 1
ATOM 1486 C C . ARG A 1 197 ? 6.210 -5.789 -18.828 1.00 90.06 197 ARG A C 1
ATOM 1488 O O . ARG A 1 197 ? 5.737 -6.678 -18.123 1.00 90.06 197 ARG A O 1
ATOM 1495 N N . THR A 1 198 ? 7.469 -5.823 -19.250 1.00 87.19 198 THR A N 1
ATOM 1496 C CA . THR A 1 198 ? 8.433 -6.878 -18.889 1.00 87.19 198 THR A CA 1
ATOM 1497 C C . THR A 1 198 ? 9.139 -6.597 -17.558 1.00 87.19 198 THR A C 1
ATOM 1499 O O . THR A 1 198 ? 9.709 -7.508 -16.971 1.00 87.19 198 THR A O 1
ATOM 1502 N N . GLY A 1 199 ? 9.038 -5.364 -17.042 1.00 84.88 199 GLY A N 1
ATOM 1503 C CA . GLY A 1 199 ? 9.775 -4.904 -15.861 1.00 84.88 199 GLY A CA 1
ATOM 1504 C C . GLY A 1 199 ? 11.092 -4.201 -16.208 1.00 84.88 199 GLY A C 1
ATOM 1505 O O . GLY A 1 199 ? 11.863 -3.874 -15.310 1.00 84.88 199 GLY A O 1
ATOM 1506 N N . LYS A 1 200 ? 11.355 -3.937 -17.494 1.00 86.56 200 LYS A N 1
ATOM 1507 C CA . LYS A 1 200 ? 12.509 -3.160 -17.951 1.00 86.56 200 LYS A CA 1
ATOM 1508 C C . LYS A 1 200 ? 12.267 -1.668 -17.721 1.00 86.56 200 LYS A C 1
ATOM 1510 O O . LYS A 1 200 ? 11.158 -1.179 -17.923 1.00 86.56 200 LYS A O 1
ATOM 1515 N N . LEU A 1 201 ? 13.312 -0.932 -17.340 1.00 88.69 201 LEU A N 1
ATOM 1516 C CA . LEU A 1 201 ? 13.287 0.529 -17.231 1.00 88.69 201 LEU A CA 1
ATOM 1517 C C . LEU A 1 201 ? 12.824 1.175 -18.553 1.00 88.69 201 LEU A C 1
ATOM 1519 O O . LEU A 1 201 ? 13.486 1.015 -19.577 1.00 88.69 201 LEU A O 1
ATOM 1523 N N . LEU A 1 202 ? 11.716 1.921 -18.508 1.00 91.19 202 LEU A N 1
ATOM 1524 C CA . LEU A 1 202 ? 11.234 2.775 -19.602 1.00 91.19 202 LEU A CA 1
ATOM 1525 C C . LEU A 1 202 ? 11.847 4.172 -19.529 1.00 91.19 202 LEU A C 1
ATOM 1527 O O . LEU A 1 202 ? 12.265 4.725 -20.541 1.00 91.19 202 LEU A O 1
ATOM 1531 N N . TRP A 1 203 ? 11.840 4.760 -18.332 1.00 92.12 203 TRP A N 1
ATOM 1532 C CA . TRP A 1 203 ? 12.206 6.155 -18.112 1.00 92.12 203 TRP A CA 1
ATOM 1533 C C . TRP A 1 203 ? 12.508 6.413 -16.633 1.00 92.12 203 TRP A C 1
ATOM 1535 O O . TRP A 1 203 ? 11.988 5.714 -15.759 1.00 92.12 203 TRP A O 1
ATOM 1545 N N . ARG A 1 204 ? 13.319 7.438 -16.353 1.00 90.44 204 ARG A N 1
ATOM 1546 C CA . ARG A 1 204 ? 13.543 7.954 -14.999 1.00 90.44 204 ARG A CA 1
ATOM 1547 C C . ARG A 1 204 ? 13.800 9.462 -14.972 1.00 90.44 204 ARG A C 1
ATOM 1549 O O . ARG A 1 204 ? 14.376 9.997 -15.917 1.00 90.44 204 ARG A O 1
ATOM 1556 N N . ALA A 1 205 ? 13.476 10.091 -13.845 1.00 90.38 205 ALA A N 1
ATOM 1557 C CA . ALA A 1 205 ? 13.995 11.390 -13.417 1.00 90.38 205 ALA A CA 1
ATOM 1558 C C . ALA A 1 205 ? 14.647 11.272 -12.023 1.00 90.38 205 ALA A C 1
ATOM 1560 O O . ALA A 1 205 ? 14.224 10.406 -11.249 1.00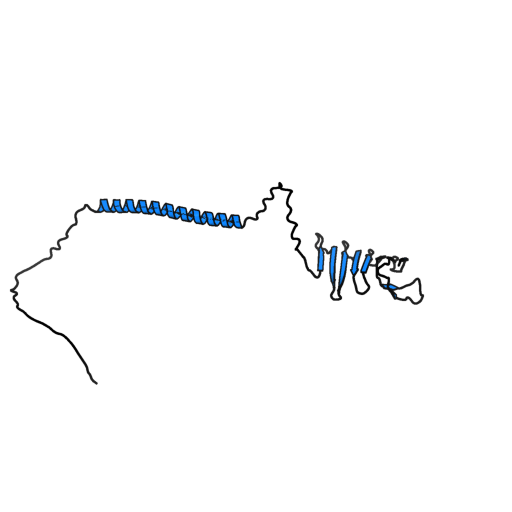 90.38 205 ALA A O 1
ATOM 1561 N N . PRO A 1 206 ? 15.679 12.090 -11.728 1.00 79.06 206 PRO A N 1
ATOM 1562 C CA . PRO A 1 206 ? 16.366 12.118 -10.434 1.00 79.06 206 PRO A CA 1
ATOM 1563 C C . PRO A 1 206 ? 15.486 12.634 -9.291 1.00 79.06 206 PRO A C 1
ATOM 1565 O O . PRO A 1 206 ? 14.632 13.505 -9.550 1.00 79.06 206 PRO A O 1
#

Nearest PDB structures (foldseek):
  3cka-assembly1_A  TM=7.995E-01  e=4.529E-04  Borreliella burgdorferi
  2oy7-assembly1_A  TM=7.311E-01  e=4.783E-03  Borreliella burgdorferi
  5ys7-assembly1_A-2  TM=5.702E-01  e=7.506E-04  Borreliella burgdorferi
  5z1o-assembly1_B  TM=5.744E-01  e=2.729E-03  Borreliella burgdorferi
  2fkg-assembly1_A  TM=7.202E-01  e=2.302E-02  Borreliella burgdorferi

Sequence (206 aa):
MLFHSFSNFAAVSQEHGINKNPNILLDAPTAIQVEIPQRGEKMTDLESLSNRLAEIEKRQRRTRLALAIGCLAITAGGLMAQAPRNYDLPLTHGLQPEAAVEAQVRANQFILVDGSGKDRASLVADRAGSVFLVLFDTKGKTRADLSVGNYGPSLTFYDPSGQARTVLGSTMMVSSHVTENGVVERTPASSLVLFDRTGKLLWRAP

Foldseek 3Di:
DDDDDDDDDDDDDDDDDDDDDDDDDDDDDDDDPPPDDDDDDVPVVVVVVVVVVVVVVVVVVVVVVVVVVVVVVVVVVVVVVPPPPPPCPPPDPDDDPPDPPDDDDDDQKDFDADPVRHTAWMWHQDPQRKTKIFGADPVGATQWIFIQDPQGTKIFGADPVNATFKIQAWDWAQCVPPDPVRDTDIDHGHKIWGADPVRHTPDMDD

Radius of gyration: 54.76 Å; Cα contacts (8 Å, |Δi|>4): 225; chains: 1; bounding box: 93×76×146 Å